Protein AF-A0A950Z5R0-F1 (afdb_monomer)

Sequence (219 aa):
MIFHIVRADLGLNLEIDNIALSHGVTSRRFSVVLRMGVHLLCLAPLIWVVRFCISPRVFLNPDPVKFIINFTGNWGMCLLLVCICLLVLGELIGEDLRRIQIYRITGLYALLYATLHVLTYFVIYSGYDFIVAFAGFHTGHPGVLVAEWDAIFPGVLDDFRKRQFLGIGLFGWALLLLGSITSQGLLEHALHVKKWRYPYGLMYAAAIAAVIHFLAAWH

pLDDT: mean 81.53, std 14.26, range [45.59, 96.31]

Foldseek 3Di:
DVLVVVLVVVVVPVVLVVVVVVDVPDDVVVLVVVLVVLVCVLCVLVVVLVVCVPDPCCVVDPCSLVVLLVSLLVLLLVLLVVLLVLVVCPSNNHVSSVVSVSSLVSLVSSLVSLVSNLCSCVCPVLPQPPVQCVVCVVVVNNCSVVVSCVVSVVVVVVCVVVQVLNVLSVVLSVLSVVLSVVPPCPVCVVPVDPDDPDSSVSSVSSSVSSVVSVVSVVD

Secondary structure (DSSP, 8-state):
-HHHHHHHHTSHHHHHHHHHHHS----HHHHHHHHHHHHHHHHHHHHHHHHHHHSGGGGGSS-HHHHHHHHHHHHHHHHHHHHHHHHHHHHHH-HHHHHHTHHHHHHHHHHHHHHHHHHHIIIIIS---HHHHHHHHHTT-THHHHHHHHHHHHHHHHHHHH-HHHHHHHHHHHHHHHHHHHHSTHHHHHH--S---HHHHHHHHHHHHHHHHHHHH--

Solvent-accessible surface area (backbone atoms only — not comparable to full-atom values): 11782 Å² total; per-residue (Å²): 107,71,66,62,50,54,42,58,75,67,54,48,56,67,57,48,52,51,52,54,69,74,36,82,80,75,46,73,64,57,47,49,52,54,50,51,51,50,52,51,62,66,43,50,63,52,53,50,50,55,54,41,70,77,34,78,64,39,79,72,40,96,54,49,66,62,50,49,37,52,50,28,40,52,51,14,50,51,31,42,52,50,19,52,50,43,52,54,46,24,72,72,76,33,68,71,61,49,72,59,43,54,40,59,58,36,39,52,49,13,47,52,26,39,48,50,23,54,44,43,42,59,48,62,70,59,69,41,59,59,66,61,25,50,51,28,39,76,72,74,37,57,63,39,46,54,52,54,44,64,69,37,44,65,58,53,52,49,45,45,69,74,37,60,36,55,50,37,38,53,50,18,47,51,31,39,52,49,30,52,61,64,66,42,66,67,52,54,73,72,62,72,66,94,77,84,75,60,56,60,55,32,50,52,51,17,49,52,28,43,51,52,20,53,59,56,69,75,109

Radius of gyration: 21.54 Å; Cα contacts (8 Å, |Δi|>4): 166; chains: 1; bounding box: 50×40×56 Å

Structure (mmCIF, N/CA/C/O backbone):
data_AF-A0A950Z5R0-F1
#
_entry.id   AF-A0A950Z5R0-F1
#
loop_
_atom_site.group_PDB
_atom_site.id
_atom_site.type_symbol
_atom_site.label_atom_id
_atom_site.label_alt_id
_atom_site.label_comp_id
_atom_site.label_asym_id
_atom_site.label_entity_id
_atom_site.label_seq_id
_atom_site.pdbx_PDB_ins_code
_atom_site.Cartn_x
_atom_site.Cartn_y
_atom_site.Cartn_z
_atom_site.occupancy
_atom_site.B_iso_or_equiv
_atom_site.auth_seq_id
_atom_site.auth_comp_id
_atom_site.auth_asym_id
_atom_site.auth_atom_id
_atom_site.pdbx_PDB_model_num
ATOM 1 N N . MET A 1 1 ? -4.657 8.654 28.540 1.00 45.59 1 MET A N 1
ATOM 2 C CA . MET A 1 1 ? -4.847 9.732 29.535 1.00 45.59 1 MET A CA 1
ATOM 3 C C . MET A 1 1 ? -5.744 10.820 28.966 1.00 45.59 1 MET A C 1
ATOM 5 O O . MET A 1 1 ? -6.866 10.894 29.423 1.00 45.59 1 MET A O 1
ATOM 9 N N . ILE A 1 2 ? -5.346 11.535 27.902 1.00 48.81 2 ILE A N 1
ATOM 10 C CA . ILE A 1 2 ? -6.183 12.574 27.257 1.00 48.81 2 ILE A CA 1
ATOM 11 C C . ILE A 1 2 ? -7.570 12.048 26.830 1.00 48.81 2 ILE A C 1
ATOM 13 O O . ILE A 1 2 ? -8.578 12.618 27.217 1.00 48.81 2 ILE A O 1
ATOM 17 N N . PHE A 1 3 ? -7.651 10.905 26.141 1.00 52.28 3 PHE A N 1
ATOM 18 C CA . PHE A 1 3 ? -8.942 10.336 25.710 1.00 52.28 3 PHE A CA 1
ATOM 19 C C . PHE A 1 3 ? -9.845 9.851 26.852 1.00 52.28 3 PHE A C 1
ATOM 21 O O . PHE A 1 3 ? -11.061 9.940 26.747 1.00 52.28 3 PHE A O 1
ATOM 28 N N . HIS A 1 4 ? -9.260 9.385 27.959 1.00 54.28 4 HIS A N 1
ATOM 29 C CA . HIS A 1 4 ? -10.029 8.984 29.142 1.00 54.28 4 HIS A CA 1
ATOM 30 C C . HIS A 1 4 ? -10.681 10.192 29.827 1.00 54.28 4 HIS A C 1
ATOM 32 O O . HIS A 1 4 ? -11.769 10.059 30.374 1.00 54.28 4 HIS A O 1
ATOM 38 N N . ILE A 1 5 ? -10.022 11.354 29.762 1.00 59.38 5 ILE A N 1
ATOM 39 C CA . ILE A 1 5 ? -10.534 12.630 30.275 1.00 59.38 5 ILE A CA 1
ATOM 40 C C . ILE A 1 5 ? -11.646 13.145 29.350 1.00 59.38 5 ILE A C 1
ATOM 42 O O . ILE A 1 5 ? -12.748 13.396 29.814 1.00 59.38 5 ILE A O 1
ATOM 46 N N . VAL A 1 6 ? -11.412 13.169 28.032 1.00 63.25 6 VAL A N 1
ATOM 47 C CA . VAL A 1 6 ? -12.418 13.604 27.039 1.00 63.25 6 VAL A CA 1
ATOM 48 C C . VAL A 1 6 ? -13.688 12.743 27.083 1.00 63.25 6 VAL A C 1
ATOM 50 O O . VAL A 1 6 ? -14.796 13.263 27.004 1.00 63.25 6 VAL A O 1
ATOM 53 N N . ARG A 1 7 ? -13.550 11.421 27.247 1.00 60.12 7 ARG A N 1
ATOM 54 C CA . ARG A 1 7 ? -14.691 10.500 27.359 1.00 60.12 7 ARG A CA 1
ATOM 55 C C . ARG A 1 7 ? -15.483 10.696 28.660 1.00 60.12 7 ARG A C 1
ATOM 57 O O . ARG A 1 7 ? -16.695 10.497 28.660 1.00 60.12 7 ARG A O 1
ATOM 64 N N . ALA A 1 8 ? -14.812 11.081 29.748 1.00 62.88 8 ALA A N 1
ATOM 65 C CA . ALA A 1 8 ? -15.460 11.399 31.017 1.00 62.88 8 ALA A CA 1
ATOM 66 C C . ALA A 1 8 ? -16.217 12.737 30.960 1.00 62.88 8 ALA A C 1
ATOM 68 O O . ALA A 1 8 ? -17.354 12.794 31.422 1.00 62.88 8 ALA A O 1
ATOM 69 N N . ASP A 1 9 ? -15.639 13.763 30.328 1.00 63.84 9 ASP A N 1
ATOM 70 C CA . ASP A 1 9 ? -16.254 15.095 30.200 1.00 63.84 9 ASP A CA 1
ATOM 71 C C . ASP A 1 9 ? -17.504 15.106 29.304 1.00 63.84 9 ASP A C 1
ATOM 73 O O . ASP A 1 9 ? -18.428 15.878 29.539 1.00 63.84 9 ASP A O 1
ATOM 77 N N . LEU A 1 10 ? -17.571 14.231 28.295 1.00 68.56 10 LEU A N 1
ATOM 78 C CA . LEU A 1 10 ? -18.713 14.140 27.375 1.00 68.56 10 LEU A CA 1
ATOM 79 C C . LEU A 1 10 ? -19.904 13.329 27.926 1.00 68.56 10 LEU A C 1
ATOM 81 O O . LEU A 1 10 ? -20.875 13.127 27.204 1.00 68.56 10 LEU A O 1
ATOM 85 N N . GLY A 1 11 ? -19.838 12.802 29.157 1.00 60.41 11 GLY A N 1
ATOM 86 C CA . GLY A 1 11 ? -20.910 11.976 29.744 1.00 60.41 11 GLY A CA 1
ATOM 87 C C . GLY A 1 11 ? -21.113 10.600 29.084 1.00 60.41 11 GLY A C 1
ATOM 88 O O . GLY A 1 11 ? -21.930 9.804 29.544 1.00 60.41 11 GLY A O 1
ATOM 89 N N . LEU A 1 12 ? -20.318 10.274 28.059 1.00 64.44 12 LEU A N 1
ATOM 90 C CA . LEU A 1 12 ? -20.438 9.071 27.227 1.00 64.44 12 LEU A CA 1
ATOM 91 C C . LEU A 1 12 ? -20.219 7.756 27.989 1.00 64.44 12 LEU A C 1
ATOM 93 O O . LEU A 1 12 ? -20.613 6.701 27.503 1.00 64.44 12 LEU A O 1
ATOM 97 N N . ASN A 1 13 ? -19.592 7.786 29.170 1.00 61.72 13 ASN A N 1
ATOM 98 C CA . ASN A 1 13 ? -19.355 6.574 29.962 1.00 61.72 13 ASN A CA 1
ATOM 99 C C . ASN A 1 13 ? -20.664 5.914 30.410 1.00 61.72 13 ASN A C 1
ATOM 101 O O . ASN A 1 13 ? -20.850 4.726 30.182 1.00 61.72 13 ASN A O 1
ATOM 105 N N . LEU A 1 14 ? -21.594 6.683 30.985 1.00 60.47 14 LEU A N 1
ATOM 106 C CA . LEU A 1 14 ? -22.841 6.125 31.514 1.00 60.47 14 LEU A CA 1
ATOM 107 C C . LEU A 1 14 ? -23.790 5.677 30.397 1.00 60.47 14 LEU A C 1
ATOM 109 O O . LEU A 1 14 ? -24.513 4.700 30.558 1.00 60.47 14 LEU A O 1
ATOM 113 N N . GLU A 1 15 ? -23.794 6.368 29.260 1.00 62.06 15 GLU A N 1
ATOM 114 C CA . GLU A 1 15 ? -24.705 6.068 28.153 1.00 62.06 15 GLU A CA 1
ATOM 115 C C . GLU A 1 15 ? -24.233 4.853 27.336 1.00 62.06 15 GLU A C 1
ATOM 117 O O . GLU A 1 15 ? -25.023 3.950 27.059 1.00 62.06 15 GLU A O 1
ATOM 122 N N . ILE A 1 16 ? -22.930 4.759 27.036 1.00 59.81 16 ILE A N 1
ATOM 123 C CA . ILE A 1 16 ? -22.351 3.613 26.315 1.00 59.81 16 ILE A CA 1
ATOM 124 C C . ILE A 1 16 ? -22.390 2.349 27.173 1.00 59.81 16 ILE A C 1
ATOM 126 O O . ILE A 1 16 ? -22.717 1.287 26.646 1.00 59.81 16 ILE A O 1
ATOM 130 N N . ASP A 1 17 ? -22.118 2.441 28.477 1.00 59.28 17 ASP A N 1
ATOM 131 C CA . ASP A 1 17 ? -22.159 1.271 29.359 1.00 59.28 17 ASP A CA 1
ATOM 132 C C . ASP A 1 17 ? -23.594 0.719 29.474 1.00 59.28 17 ASP A C 1
ATOM 134 O O . ASP A 1 17 ? -23.791 -0.494 29.441 1.00 59.28 17 ASP A O 1
ATOM 138 N N . ASN A 1 18 ? -24.620 1.579 29.487 1.00 56.59 18 ASN A N 1
ATOM 139 C CA . ASN A 1 18 ? -26.025 1.151 29.450 1.00 56.59 18 ASN A CA 1
ATOM 140 C C . ASN A 1 18 ? -26.432 0.532 28.095 1.00 56.59 18 ASN A C 1
ATOM 142 O O . ASN A 1 18 ? -27.180 -0.449 28.059 1.00 56.59 18 ASN A O 1
ATOM 146 N N . ILE A 1 19 ? -25.914 1.041 26.972 1.00 59.31 19 ILE A N 1
ATOM 147 C CA . ILE A 1 19 ? -26.143 0.458 25.635 1.00 59.31 19 ILE A CA 1
ATOM 148 C C . ILE A 1 19 ? -25.420 -0.896 25.498 1.00 59.31 19 ILE A C 1
ATOM 150 O O . ILE A 1 19 ? -25.992 -1.857 24.983 1.00 59.31 19 ILE A O 1
ATOM 154 N N . ALA A 1 20 ? -24.193 -1.005 26.008 1.00 52.94 20 ALA A N 1
ATOM 155 C CA . ALA A 1 20 ? -23.390 -2.227 25.981 1.00 52.94 20 ALA A CA 1
ATOM 156 C C . ALA A 1 20 ? -23.902 -3.313 26.947 1.00 52.94 20 ALA A C 1
ATOM 158 O O . ALA A 1 20 ? -23.727 -4.499 26.682 1.00 52.94 20 ALA A O 1
ATOM 159 N N . LEU A 1 21 ? -24.550 -2.934 28.055 1.00 52.75 21 LEU A N 1
ATOM 160 C CA . LEU A 1 21 ? -25.193 -3.874 28.981 1.00 52.75 21 LEU A CA 1
ATOM 161 C C . LEU A 1 21 ? -26.586 -4.322 28.510 1.00 52.75 21 LEU A C 1
ATOM 163 O O . LEU A 1 21 ? -26.983 -5.453 28.786 1.00 52.75 21 LEU A O 1
ATOM 167 N N . SER A 1 22 ? -27.327 -3.468 27.796 1.00 55.53 22 SER A N 1
ATOM 168 C CA . SER A 1 22 ? -28.668 -3.796 27.276 1.00 55.53 22 SER A CA 1
ATOM 169 C C . SER A 1 22 ? -28.637 -4.607 25.980 1.00 55.53 22 SER A C 1
ATOM 171 O O . SER A 1 22 ? -29.525 -5.425 25.734 1.00 55.53 22 SER A O 1
ATOM 173 N N . HIS A 1 23 ? -27.589 -4.452 25.176 1.00 52.72 23 HIS A N 1
ATOM 174 C CA . HIS A 1 23 ? -27.339 -5.295 24.023 1.00 52.72 23 HIS A CA 1
ATOM 175 C C . HIS A 1 23 ? -26.100 -6.158 24.293 1.00 52.72 23 HIS A C 1
ATOM 177 O O . HIS A 1 23 ? -24.995 -5.650 24.402 1.00 52.72 23 HIS A O 1
ATOM 183 N N . GLY A 1 24 ? -26.232 -7.485 24.329 1.00 52.31 24 GLY A N 1
ATOM 184 C CA . GLY A 1 24 ? -25.080 -8.393 24.227 1.00 52.31 24 GLY A CA 1
ATOM 185 C C . GLY A 1 24 ? -24.442 -8.322 22.827 1.00 52.31 24 GLY A C 1
ATOM 186 O O . GLY A 1 24 ? -24.547 -9.276 22.056 1.00 52.31 24 GLY A O 1
ATOM 187 N N . VAL A 1 25 ? -23.859 -7.171 22.453 1.00 55.50 25 VAL A N 1
ATOM 188 C CA . VAL A 1 25 ? -23.670 -6.726 21.053 1.00 55.50 25 VAL A CA 1
ATOM 189 C C . VAL A 1 25 ? -22.712 -7.594 20.242 1.00 55.50 25 VAL A C 1
ATOM 191 O O . VAL A 1 25 ? -22.822 -7.628 19.019 1.00 55.50 25 VAL A O 1
ATOM 194 N N . THR A 1 26 ? -21.793 -8.352 20.835 1.00 59.66 26 THR A N 1
ATOM 195 C CA . THR A 1 26 ? -20.814 -9.096 20.026 1.00 59.66 26 THR A CA 1
ATOM 196 C C . THR A 1 26 ? -20.949 -10.602 20.167 1.00 59.66 26 THR A C 1
ATOM 198 O O . THR A 1 26 ? -20.069 -11.305 20.662 1.00 59.66 26 THR A O 1
ATOM 201 N N . SER A 1 27 ? -22.044 -11.147 19.622 1.00 67.69 27 SER A N 1
ATOM 202 C CA . SER A 1 27 ? -22.091 -12.587 19.358 1.00 67.69 27 SER A CA 1
ATOM 203 C C . SER A 1 27 ? -20.888 -12.984 18.488 1.00 67.69 27 SER A C 1
ATOM 205 O O . SER A 1 27 ? -20.535 -12.303 17.516 1.00 67.69 27 SER A O 1
ATOM 207 N N . ARG A 1 28 ? -20.246 -14.115 18.811 1.00 68.62 28 ARG A N 1
ATOM 208 C CA . ARG A 1 28 ? -19.093 -14.635 18.052 1.00 68.62 28 ARG A CA 1
ATOM 209 C C . ARG A 1 28 ? -19.387 -14.689 16.547 1.00 68.62 28 ARG A C 1
ATOM 211 O O . ARG A 1 28 ? -18.513 -14.369 15.748 1.00 68.62 28 ARG A O 1
ATOM 218 N N . ARG A 1 29 ? -20.628 -15.011 16.164 1.00 74.06 29 ARG A N 1
ATOM 219 C CA . ARG A 1 29 ? -21.095 -15.043 14.769 1.00 74.06 29 ARG A CA 1
ATOM 220 C C . ARG A 1 29 ? -21.090 -13.658 14.115 1.00 74.06 29 ARG A C 1
ATOM 222 O O . ARG A 1 29 ? -20.545 -13.525 13.025 1.00 74.06 29 ARG A O 1
ATOM 229 N N . PHE A 1 30 ? -21.604 -12.632 14.793 1.00 77.38 30 PHE A N 1
ATOM 230 C CA . PHE A 1 30 ? -21.628 -11.256 14.278 1.00 77.38 30 PHE A CA 1
ATOM 231 C C . PHE A 1 30 ? -20.217 -10.735 13.969 1.00 77.38 30 PHE A C 1
ATOM 233 O O . PHE A 1 30 ? -19.959 -10.221 12.883 1.00 77.38 30 PHE A O 1
ATOM 240 N N . SER A 1 31 ? -19.262 -10.980 14.872 1.00 74.12 31 SER A N 1
ATOM 241 C CA . SER A 1 31 ? -17.862 -10.580 14.670 1.00 74.12 31 SER A CA 1
ATOM 242 C C . SER A 1 31 ? -17.197 -11.261 13.463 1.00 74.12 31 SER A C 1
ATOM 244 O O . SER A 1 31 ? -16.329 -10.681 12.815 1.00 74.12 31 SER A O 1
ATOM 246 N N . VAL A 1 32 ? -17.574 -12.505 13.152 1.00 80.00 32 VAL A N 1
ATOM 247 C CA . VAL A 1 32 ? -17.050 -13.244 11.993 1.00 80.00 32 VAL A CA 1
ATOM 248 C C . VAL A 1 32 ? -17.653 -12.700 10.703 1.00 80.00 32 VAL A C 1
ATOM 250 O O . VAL A 1 32 ? -16.905 -12.406 9.775 1.00 80.00 32 VAL A O 1
ATOM 253 N N . VAL A 1 33 ? -18.972 -12.492 10.671 1.00 85.19 33 VAL A N 1
ATOM 254 C CA . VAL A 1 33 ? -19.676 -11.929 9.508 1.00 85.19 33 VAL A CA 1
ATOM 255 C C . VAL A 1 33 ? -19.118 -10.555 9.145 1.00 85.19 33 VAL A C 1
ATOM 257 O O . VAL A 1 33 ? -18.829 -10.299 7.980 1.00 85.19 33 VAL A O 1
ATOM 260 N N . LEU A 1 34 ? -18.887 -9.696 10.138 1.00 83.81 34 LEU A N 1
ATOM 261 C CA . LEU A 1 34 ? -18.356 -8.356 9.906 1.00 83.81 34 LEU A CA 1
ATOM 262 C C . LEU A 1 34 ? -16.934 -8.387 9.321 1.00 83.81 34 LEU A C 1
ATOM 264 O O . LEU A 1 34 ? -16.641 -7.675 8.362 1.00 83.81 34 LEU A O 1
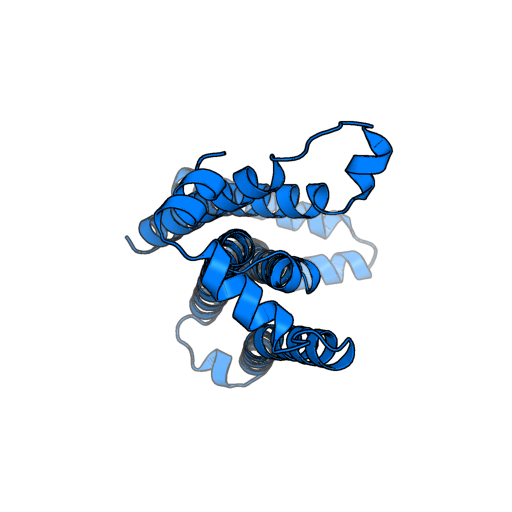ATOM 268 N N . ARG A 1 35 ? -16.065 -9.269 9.832 1.00 83.56 35 ARG A N 1
ATOM 269 C CA . ARG A 1 35 ? -14.719 -9.480 9.273 1.00 83.56 35 ARG A CA 1
ATOM 270 C C . ARG A 1 35 ? -14.767 -10.010 7.841 1.00 83.56 35 ARG A C 1
ATOM 272 O O . ARG A 1 35 ? -14.054 -9.497 6.984 1.00 83.56 35 ARG A O 1
ATOM 279 N N . MET A 1 36 ? -15.628 -10.990 7.565 1.00 86.81 36 MET A N 1
ATOM 280 C CA . MET A 1 36 ? -15.839 -11.514 6.210 1.00 86.81 36 MET A CA 1
ATOM 281 C C . MET A 1 36 ? -16.329 -10.423 5.254 1.00 86.81 36 MET A C 1
ATOM 283 O O . MET A 1 36 ? -15.809 -10.310 4.148 1.00 86.81 36 MET A O 1
ATOM 287 N N . GLY A 1 37 ? -17.262 -9.576 5.697 1.00 88.31 37 GLY A N 1
ATOM 288 C CA . GLY A 1 37 ? -17.739 -8.431 4.923 1.00 88.31 37 GLY A CA 1
ATOM 289 C C . GLY A 1 37 ? -16.611 -7.474 4.538 1.00 88.31 37 GLY A C 1
ATOM 290 O O . GLY A 1 37 ? -16.523 -7.069 3.383 1.00 88.31 37 GLY A O 1
ATOM 291 N N . VAL A 1 38 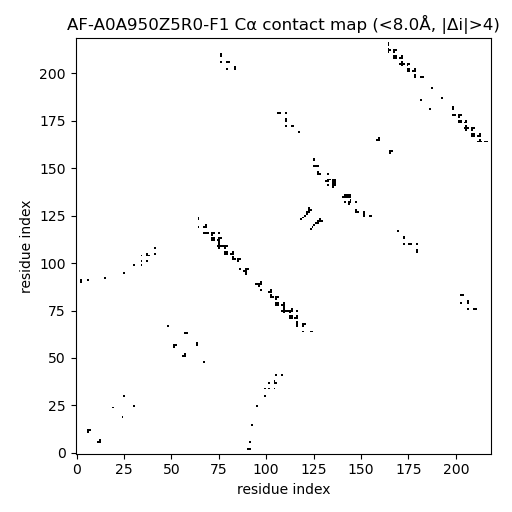? -15.695 -7.179 5.466 1.00 88.06 38 VAL A N 1
ATOM 292 C CA . VAL A 1 38 ? -14.528 -6.319 5.202 1.00 88.06 38 VAL A CA 1
ATOM 293 C C . VAL A 1 38 ? -13.576 -6.963 4.194 1.00 88.06 38 VAL A C 1
ATOM 295 O O . VAL A 1 38 ? -13.134 -6.283 3.272 1.00 88.06 38 VAL A O 1
ATOM 298 N N . HIS A 1 39 ? -13.300 -8.267 4.311 1.00 90.06 39 HIS A N 1
ATOM 299 C CA . HIS A 1 39 ? -12.490 -8.988 3.323 1.00 90.06 39 HIS A CA 1
ATOM 300 C C . HIS A 1 39 ? -13.112 -8.933 1.922 1.00 90.06 39 HIS A C 1
ATOM 302 O O . HIS A 1 39 ? -12.423 -8.605 0.958 1.00 90.06 39 HIS A O 1
ATOM 308 N N . LEU A 1 40 ? -14.416 -9.200 1.805 1.00 90.62 40 LEU A N 1
ATOM 309 C CA . LEU A 1 40 ? -15.131 -9.147 0.528 1.00 90.62 40 LEU A CA 1
ATOM 310 C C . LEU A 1 40 ? -15.126 -7.735 -0.066 1.00 90.62 40 LEU A C 1
ATOM 312 O O . LEU A 1 40 ? -14.840 -7.570 -1.252 1.00 90.62 40 LEU A O 1
ATOM 316 N N . LEU A 1 41 ? -15.372 -6.716 0.761 1.00 90.00 41 LEU A N 1
ATOM 317 C CA . LEU A 1 41 ? -15.370 -5.319 0.336 1.00 90.00 41 LEU A CA 1
ATOM 318 C C . LEU A 1 41 ? -13.983 -4.861 -0.131 1.00 90.00 41 LEU A C 1
ATOM 320 O O . LEU A 1 41 ? -13.890 -4.138 -1.115 1.00 90.00 41 LEU A O 1
ATOM 324 N N . CYS A 1 42 ? -12.909 -5.296 0.534 1.00 88.69 42 CYS A N 1
ATOM 325 C CA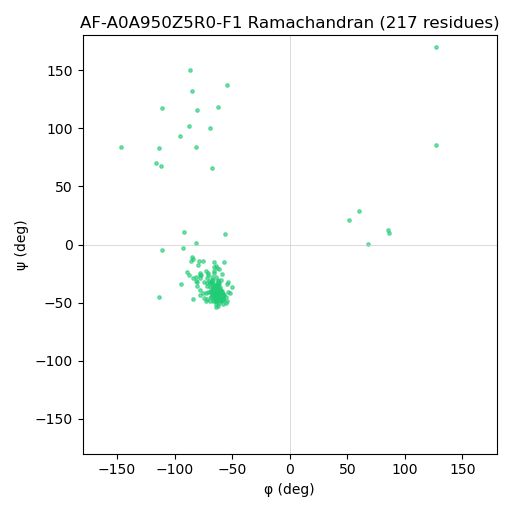 . CYS A 1 42 ? -11.542 -4.929 0.154 1.00 88.69 42 CYS A CA 1
ATOM 326 C C . CYS A 1 42 ? -11.023 -5.722 -1.059 1.00 88.69 42 CYS A C 1
ATOM 328 O O . CYS A 1 42 ? -10.158 -5.230 -1.786 1.00 88.69 42 CYS A O 1
ATOM 330 N N . LEU A 1 43 ? -11.536 -6.936 -1.299 1.00 90.06 43 LEU A N 1
ATOM 331 C CA . LEU A 1 43 ? -11.171 -7.764 -2.455 1.00 90.06 43 LEU A CA 1
ATOM 332 C C . LEU A 1 43 ? -11.955 -7.412 -3.721 1.00 90.06 43 LEU A C 1
ATOM 334 O O . LEU A 1 43 ? -11.428 -7.586 -4.816 1.00 90.06 43 LEU A O 1
ATOM 338 N N . ALA A 1 44 ? -13.185 -6.907 -3.608 1.00 88.19 44 ALA A N 1
ATOM 339 C CA . ALA A 1 44 ? -13.999 -6.570 -4.776 1.00 88.19 44 ALA A CA 1
ATOM 340 C C . ALA A 1 44 ? -13.314 -5.582 -5.754 1.00 88.19 44 ALA A C 1
ATOM 342 O O . ALA A 1 44 ? -13.306 -5.871 -6.955 1.00 88.19 44 ALA A O 1
ATOM 343 N N . PRO A 1 45 ? -12.672 -4.483 -5.303 1.00 88.06 45 PRO A N 1
ATOM 344 C CA . PRO A 1 45 ? -11.964 -3.566 -6.196 1.00 88.06 45 PRO A CA 1
ATOM 345 C C . PRO A 1 45 ? -10.722 -4.209 -6.827 1.00 88.06 45 PRO A C 1
ATOM 347 O O . PRO A 1 45 ? -10.423 -3.954 -7.992 1.00 88.06 45 PRO A O 1
ATOM 350 N N . LEU A 1 46 ? -10.042 -5.106 -6.104 1.00 89.19 46 LEU A N 1
ATOM 351 C CA . LEU A 1 46 ? -8.895 -5.855 -6.619 1.00 89.19 46 LEU A CA 1
ATOM 352 C C . LEU A 1 46 ? -9.316 -6.812 -7.742 1.00 89.19 46 LEU A C 1
ATOM 354 O O . LEU A 1 46 ? -8.707 -6.825 -8.809 1.00 89.19 46 LEU A O 1
ATOM 358 N N . ILE A 1 47 ? -10.397 -7.569 -7.532 1.00 89.81 47 ILE A N 1
ATOM 359 C CA . ILE A 1 47 ? -10.975 -8.459 -8.549 1.00 89.81 47 ILE A CA 1
ATOM 360 C C . ILE A 1 47 ? -11.383 -7.649 -9.782 1.00 89.81 47 ILE A C 1
ATOM 362 O O . ILE A 1 47 ? -11.158 -8.080 -10.913 1.00 89.81 47 ILE A O 1
ATOM 366 N N . TRP A 1 48 ? -11.963 -6.466 -9.576 1.00 89.44 48 TRP A N 1
ATOM 367 C CA . TRP A 1 48 ? -12.361 -5.588 -10.668 1.00 89.44 48 TRP A CA 1
ATOM 368 C C . TRP A 1 48 ? -11.163 -5.123 -11.511 1.00 89.44 48 TRP A C 1
ATOM 370 O O . TRP A 1 48 ? -11.227 -5.226 -12.736 1.00 89.44 48 TRP A O 1
ATOM 380 N N . VAL A 1 49 ? -10.050 -4.709 -10.891 1.00 87.25 49 VAL A N 1
ATOM 381 C CA . VAL A 1 49 ? -8.823 -4.328 -11.622 1.00 87.25 49 VAL A CA 1
ATOM 382 C C . VAL A 1 49 ? -8.218 -5.502 -12.374 1.00 87.25 49 VAL A C 1
ATOM 384 O O . VAL A 1 49 ? -7.869 -5.359 -13.541 1.00 87.25 49 VAL A O 1
ATOM 387 N N . VAL A 1 50 ? -8.139 -6.682 -11.757 1.00 88.19 50 VAL A N 1
ATOM 388 C CA . VAL A 1 50 ? -7.620 -7.875 -12.444 1.00 88.19 50 VAL A CA 1
ATOM 389 C C . VAL A 1 50 ? -8.458 -8.180 -13.686 1.00 88.19 50 VAL A C 1
ATOM 391 O O . VAL A 1 50 ? -7.909 -8.418 -14.760 1.00 88.19 50 VAL A O 1
ATOM 394 N N . ARG A 1 51 ? -9.791 -8.093 -13.575 1.00 89.31 51 ARG A N 1
ATOM 395 C CA . ARG A 1 51 ? -10.700 -8.252 -14.721 1.00 89.31 51 ARG A CA 1
ATOM 396 C C . ARG A 1 51 ? -10.520 -7.164 -15.774 1.00 89.31 51 ARG A C 1
ATOM 398 O O . ARG A 1 51 ? -10.675 -7.454 -16.956 1.00 89.31 51 ARG A O 1
ATOM 405 N N . PHE A 1 52 ? -10.216 -5.938 -15.365 1.00 86.31 52 PHE A N 1
ATOM 406 C CA . PHE A 1 52 ? -9.915 -4.844 -16.280 1.00 86.31 52 PHE A CA 1
ATOM 407 C C . PHE A 1 52 ? -8.643 -5.134 -17.091 1.00 86.31 52 PHE A C 1
ATOM 409 O O . PHE A 1 52 ? -8.704 -5.062 -18.318 1.00 86.31 52 PHE A O 1
ATOM 416 N N . CYS A 1 53 ? -7.556 -5.566 -16.443 1.00 84.62 53 CYS A N 1
ATOM 417 C CA . CYS A 1 53 ? -6.270 -5.856 -17.091 1.00 84.62 53 CYS A CA 1
ATOM 418 C C . CYS A 1 53 ? -6.335 -6.992 -18.122 1.00 84.62 53 CYS A C 1
ATOM 420 O O . CYS A 1 53 ? -5.652 -6.931 -19.137 1.00 84.62 53 CYS A O 1
ATOM 422 N N . ILE A 1 54 ? -7.160 -8.018 -17.887 1.00 88.62 54 ILE A N 1
ATOM 423 C CA . ILE A 1 54 ? -7.343 -9.135 -18.836 1.00 88.62 54 ILE A CA 1
ATOM 424 C C . ILE A 1 54 ? -8.390 -8.843 -19.917 1.00 88.62 54 ILE A C 1
ATOM 426 O O . ILE A 1 54 ? -8.557 -9.625 -20.851 1.00 88.62 54 ILE A O 1
ATOM 430 N N . SER A 1 55 ? -9.154 -7.758 -19.776 1.00 88.56 55 SER A N 1
ATOM 431 C CA . SER A 1 55 ? -10.207 -7.424 -20.728 1.00 88.56 55 SER A CA 1
ATOM 432 C C . SER A 1 55 ? -9.658 -6.602 -21.895 1.00 88.56 55 SER A C 1
ATOM 434 O O . SER A 1 55 ? -8.787 -5.758 -21.687 1.00 88.56 55 SER A O 1
ATOM 436 N N . PRO A 1 56 ? -10.251 -6.702 -23.100 1.00 85.81 56 PRO A N 1
ATOM 437 C CA . PRO A 1 56 ? -9.891 -5.834 -24.225 1.00 85.81 56 PRO A CA 1
ATOM 438 C C . PRO A 1 56 ? -10.048 -4.331 -23.934 1.00 85.81 56 PRO A C 1
ATOM 440 O O . PRO A 1 56 ? -9.518 -3.498 -24.662 1.00 85.81 56 PRO A O 1
ATOM 443 N N . ARG A 1 57 ? -10.758 -3.964 -22.853 1.00 82.00 57 ARG A N 1
ATOM 444 C CA . ARG A 1 57 ? -10.947 -2.574 -22.415 1.00 82.00 57 ARG A CA 1
ATOM 445 C C . ARG A 1 57 ? -9.652 -1.905 -21.957 1.00 82.00 57 ARG A C 1
ATOM 447 O O . ARG A 1 57 ? -9.609 -0.677 -21.920 1.00 82.00 57 ARG A O 1
ATOM 454 N N . VAL A 1 58 ? -8.616 -2.680 -21.627 1.00 83.62 58 VAL A N 1
ATOM 455 C CA . VAL A 1 58 ? -7.302 -2.128 -21.276 1.00 83.62 58 VAL A CA 1
ATOM 456 C C . VAL A 1 58 ? -6.704 -1.345 -22.450 1.00 83.62 58 VAL A C 1
ATOM 458 O O . VAL A 1 58 ? -6.202 -0.246 -22.249 1.00 83.62 58 VAL A O 1
ATOM 461 N N . PHE A 1 59 ? -6.880 -1.836 -23.683 1.00 81.75 59 PHE A N 1
ATOM 462 C CA . PHE A 1 59 ? -6.393 -1.192 -24.910 1.00 81.75 59 PHE A CA 1
ATOM 463 C C . PHE A 1 59 ? -7.225 0.025 -25.332 1.00 81.75 59 PHE A C 1
ATOM 465 O O . PHE A 1 59 ? -6.794 0.805 -26.174 1.00 81.75 59 PHE A O 1
ATOM 472 N N . LEU A 1 60 ? -8.422 0.189 -24.758 1.00 85.38 60 LEU A N 1
ATOM 473 C CA . LEU A 1 60 ? -9.270 1.363 -24.979 1.00 85.38 60 LEU A CA 1
ATOM 474 C C . LEU A 1 60 ? -8.895 2.530 -24.056 1.00 85.38 60 LEU A C 1
ATOM 476 O O . LEU A 1 60 ? -9.374 3.643 -24.264 1.00 85.38 60 LEU A O 1
ATOM 480 N N . ASN A 1 61 ? -8.077 2.293 -23.024 1.00 84.38 61 ASN A N 1
ATOM 481 C CA . ASN A 1 61 ? -7.599 3.357 -22.150 1.00 84.38 61 ASN A CA 1
ATOM 482 C C . ASN A 1 61 ? -6.351 4.021 -22.750 1.00 84.38 61 ASN A C 1
ATOM 484 O O . ASN A 1 61 ? -5.418 3.306 -23.106 1.00 84.38 61 ASN A O 1
ATOM 488 N N . PRO A 1 62 ? -6.291 5.366 -22.812 1.00 84.00 62 PRO A N 1
ATOM 489 C CA . PRO A 1 62 ? -5.137 6.079 -23.365 1.00 84.00 62 PRO A CA 1
ATOM 490 C C . PRO A 1 62 ? -3.836 5.838 -22.590 1.00 84.00 62 PRO A C 1
ATOM 492 O O . PRO A 1 62 ? -2.758 5.865 -23.170 1.00 84.00 62 PRO A O 1
ATOM 495 N N . ASP A 1 63 ? -3.946 5.617 -21.277 1.00 88.69 63 ASP A N 1
ATOM 496 C CA . ASP A 1 63 ? -2.827 5.325 -20.381 1.00 88.69 63 ASP A CA 1
ATOM 497 C C . ASP A 1 63 ? -3.297 4.364 -19.268 1.00 88.69 63 ASP A C 1
ATOM 499 O O . ASP A 1 63 ? -3.717 4.793 -18.183 1.00 88.69 63 ASP A O 1
ATOM 503 N N . PRO A 1 64 ? -3.315 3.045 -19.540 1.00 88.69 64 PRO A N 1
ATOM 504 C CA . PRO A 1 64 ? -3.815 2.054 -18.591 1.00 88.69 64 PRO A CA 1
ATOM 505 C C . PRO A 1 64 ? -2.916 1.934 -17.355 1.00 88.69 64 PRO A C 1
ATOM 507 O O . PRO A 1 64 ? -3.406 1.615 -16.272 1.00 88.69 64 PRO A O 1
ATOM 510 N N . VAL A 1 65 ? -1.619 2.227 -17.486 1.00 88.62 65 VAL A N 1
ATOM 511 C CA . VAL A 1 65 ? -0.658 2.148 -16.379 1.00 88.62 65 VAL A CA 1
ATOM 512 C C . VAL A 1 65 ? -0.953 3.240 -15.360 1.00 88.62 65 VAL A C 1
ATOM 514 O O . VAL A 1 65 ? -1.115 2.945 -14.175 1.00 88.62 65 VAL A O 1
ATOM 517 N N . LYS A 1 66 ? -1.125 4.488 -15.810 1.00 89.12 66 LYS A N 1
ATOM 518 C CA . LYS A 1 66 ? -1.501 5.602 -14.931 1.00 89.12 66 LYS A CA 1
ATOM 519 C C . LYS A 1 66 ? -2.847 5.370 -14.250 1.00 89.12 66 LYS A C 1
ATOM 521 O O . LYS A 1 66 ? -3.001 5.706 -13.076 1.00 89.12 66 LYS A O 1
ATOM 526 N N . PHE A 1 67 ? -3.807 4.759 -14.947 1.00 90.06 67 PHE A N 1
ATOM 527 C CA . PHE A 1 67 ? -5.079 4.369 -14.341 1.00 90.06 67 PHE A CA 1
ATOM 528 C C . PHE A 1 67 ? -4.883 3.382 -13.180 1.00 90.06 67 PHE A C 1
ATOM 530 O O . PHE A 1 67 ? -5.414 3.616 -12.095 1.00 90.06 67 PHE A O 1
ATOM 537 N N . ILE A 1 68 ? -4.099 2.3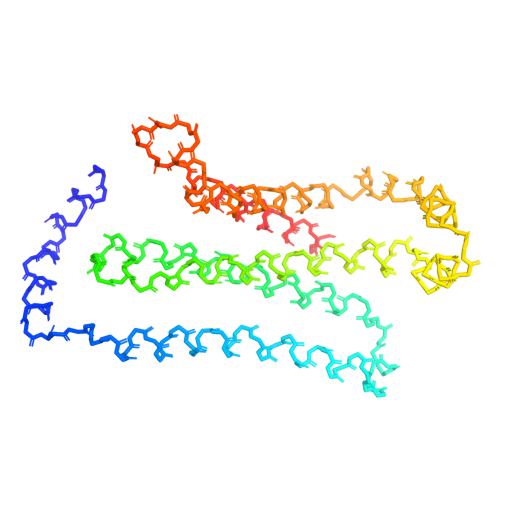15 -13.379 1.00 91.56 68 ILE A N 1
ATOM 538 C CA . ILE A 1 68 ? -3.835 1.308 -12.340 1.00 91.56 68 ILE A CA 1
ATOM 539 C C . ILE A 1 68 ? -3.103 1.940 -11.153 1.00 91.56 68 ILE A C 1
ATOM 541 O O . ILE A 1 68 ? -3.548 1.761 -10.022 1.00 91.56 68 ILE A O 1
ATOM 545 N N . ILE A 1 69 ? -2.050 2.730 -11.404 1.00 91.69 69 ILE A N 1
ATOM 546 C CA . ILE A 1 69 ? -1.284 3.434 -10.361 1.00 91.69 69 ILE A CA 1
ATOM 547 C C . ILE A 1 69 ? -2.208 4.307 -9.506 1.00 91.69 69 ILE A C 1
ATOM 549 O O . ILE A 1 69 ? -2.189 4.208 -8.276 1.00 91.69 69 ILE A O 1
ATOM 553 N N . ASN A 1 70 ? -3.047 5.130 -10.139 1.00 91.50 70 ASN A N 1
ATOM 554 C CA . ASN A 1 70 ? -3.969 6.015 -9.429 1.00 91.50 70 ASN A CA 1
ATOM 555 C C . ASN A 1 70 ? -5.049 5.232 -8.679 1.00 91.50 70 ASN A C 1
ATOM 557 O O . ASN A 1 70 ? -5.392 5.574 -7.550 1.00 91.50 70 ASN A O 1
ATOM 561 N N . PHE A 1 71 ? -5.571 4.160 -9.277 1.00 92.94 71 PHE A N 1
ATOM 562 C CA . PHE A 1 71 ? -6.570 3.315 -8.636 1.00 92.94 71 PHE A CA 1
ATOM 563 C C . PHE A 1 71 ? -6.012 2.664 -7.368 1.00 92.94 71 PHE A C 1
ATOM 565 O O . PHE A 1 71 ? -6.603 2.799 -6.295 1.00 92.94 71 PHE A O 1
ATOM 572 N N . THR A 1 72 ? -4.869 1.980 -7.460 1.00 94.69 72 THR A N 1
ATOM 573 C CA . THR A 1 72 ? -4.274 1.293 -6.307 1.00 94.69 72 THR A CA 1
ATOM 574 C C . THR A 1 72 ? -3.814 2.285 -5.241 1.00 94.69 72 THR A C 1
ATOM 576 O O . THR A 1 72 ? -3.954 1.995 -4.054 1.00 94.69 72 THR A O 1
ATOM 579 N N . GLY A 1 73 ? -3.338 3.468 -5.649 1.00 93.81 73 GLY A N 1
ATOM 580 C CA . GLY A 1 73 ? -2.970 4.562 -4.750 1.00 93.81 73 GLY A CA 1
ATOM 581 C C . GLY A 1 73 ? -4.166 5.117 -3.973 1.00 93.81 73 GLY A C 1
ATOM 582 O O . GLY A 1 73 ? -4.131 5.161 -2.743 1.00 93.81 73 GLY A O 1
ATOM 583 N N . ASN A 1 74 ? -5.261 5.456 -4.665 1.00 93.94 74 ASN A N 1
ATOM 584 C CA . ASN A 1 74 ? -6.477 5.983 -4.037 1.00 93.94 74 ASN A CA 1
ATOM 585 C C . ASN A 1 74 ? -7.077 4.988 -3.040 1.00 93.94 74 ASN A C 1
ATOM 587 O O . ASN A 1 74 ? -7.376 5.355 -1.905 1.00 93.94 74 ASN A O 1
ATOM 591 N N . TRP A 1 75 ? -7.206 3.715 -3.426 1.00 94.56 75 TRP A N 1
ATOM 592 C CA . TRP A 1 75 ? -7.703 2.677 -2.520 1.00 94.56 75 TRP A CA 1
ATOM 593 C C . TRP A 1 75 ? -6.765 2.444 -1.334 1.00 94.56 75 TRP A C 1
ATOM 595 O O . TRP A 1 75 ? -7.241 2.338 -0.204 1.00 94.56 75 TRP A O 1
ATOM 605 N N . GLY A 1 76 ? -5.447 2.419 -1.560 1.00 94.69 76 GLY A N 1
ATOM 606 C CA . GLY A 1 76 ? -4.453 2.300 -0.492 1.00 94.69 76 GLY A CA 1
ATOM 607 C C . GLY A 1 76 ? -4.570 3.424 0.539 1.00 94.69 76 GLY A C 1
ATOM 608 O O . GLY A 1 76 ? -4.645 3.153 1.738 1.00 94.69 76 GLY A O 1
ATOM 609 N N . MET A 1 77 ? -4.678 4.676 0.080 1.00 93.88 77 MET A N 1
ATOM 610 C CA . MET A 1 77 ? -4.865 5.840 0.949 1.00 93.88 77 MET A CA 1
ATOM 611 C C . MET A 1 77 ? -6.206 5.789 1.692 1.00 93.88 77 MET A C 1
ATOM 613 O O . MET A 1 77 ? -6.235 5.955 2.911 1.00 93.88 77 MET A O 1
ATOM 617 N N . CYS A 1 78 ? -7.316 5.521 0.998 1.00 94.38 78 CYS A N 1
ATOM 618 C CA . CYS A 1 78 ? -8.636 5.437 1.623 1.00 94.38 78 CYS A CA 1
ATOM 619 C C . CYS A 1 78 ? -8.684 4.355 2.710 1.00 94.38 78 CYS A C 1
ATOM 621 O O . CYS A 1 78 ? -9.166 4.618 3.809 1.00 94.38 78 CYS A O 1
ATOM 623 N N . LEU A 1 79 ? -8.151 3.159 2.443 1.00 94.19 79 LEU A N 1
ATOM 624 C CA . LEU A 1 79 ? -8.097 2.072 3.424 1.00 94.19 79 LEU A CA 1
ATOM 625 C C . LEU A 1 79 ? -7.221 2.435 4.627 1.00 94.19 79 LEU A C 1
ATOM 627 O O . LEU A 1 79 ? -7.582 2.117 5.760 1.00 94.19 79 LEU A O 1
ATOM 631 N N . LEU A 1 80 ? -6.107 3.136 4.407 1.00 94.00 80 LEU A N 1
ATOM 632 C CA . LEU A 1 80 ? -5.254 3.621 5.489 1.00 94.00 80 LEU A CA 1
ATOM 633 C C . LEU A 1 80 ? -5.982 4.638 6.381 1.00 94.00 80 LEU A C 1
ATOM 635 O O . LEU A 1 80 ? -5.948 4.518 7.606 1.00 94.00 80 LEU A O 1
ATOM 639 N N . LEU A 1 81 ? -6.690 5.599 5.784 1.00 94.31 81 LEU A N 1
ATOM 640 C CA . LEU A 1 81 ? -7.479 6.585 6.526 1.00 94.31 81 LEU A CA 1
ATOM 641 C C . LEU A 1 81 ? -8.633 5.923 7.289 1.00 94.31 81 LEU A C 1
ATOM 643 O O . LEU A 1 81 ? -8.812 6.191 8.474 1.00 94.31 81 LEU A O 1
ATOM 647 N N . VAL A 1 82 ? -9.359 4.994 6.656 1.00 93.00 82 VAL A N 1
ATOM 648 C CA . VAL A 1 82 ? -10.414 4.207 7.317 1.00 93.00 82 VAL A CA 1
ATOM 649 C C . VAL A 1 82 ? -9.842 3.400 8.478 1.00 93.00 82 VAL A C 1
ATOM 651 O O . VAL A 1 82 ? -10.457 3.343 9.540 1.00 93.00 82 VAL A O 1
ATOM 654 N N . CYS A 1 83 ? -8.657 2.809 8.322 1.00 91.56 83 CYS A N 1
ATOM 655 C CA . CYS A 1 83 ? -7.984 2.107 9.407 1.00 91.56 83 CYS A CA 1
ATOM 656 C C . CYS A 1 83 ? -7.751 3.036 10.608 1.00 91.56 83 CYS A C 1
ATOM 658 O O . CYS A 1 83 ? -8.114 2.681 11.726 1.00 91.56 83 CYS A O 1
ATOM 660 N N . ILE A 1 84 ? -7.238 4.249 10.381 1.00 91.06 84 ILE A N 1
ATOM 661 C CA . ILE A 1 84 ? -7.050 5.255 11.437 1.00 91.06 84 ILE A CA 1
ATOM 662 C C . ILE A 1 84 ? -8.378 5.653 12.082 1.00 91.06 84 ILE A C 1
ATOM 664 O O . ILE A 1 84 ? -8.467 5.689 13.310 1.00 91.06 84 ILE A O 1
ATOM 668 N N . CYS A 1 85 ? -9.429 5.874 11.293 1.00 90.25 85 CYS A N 1
ATOM 669 C CA . CYS A 1 85 ? -10.760 6.141 11.831 1.00 90.25 85 CYS A CA 1
ATOM 670 C C . CYS A 1 85 ? -11.245 4.995 12.730 1.00 90.25 85 CYS A C 1
ATOM 672 O O . CYS A 1 85 ? -11.734 5.247 13.826 1.00 90.25 85 CYS A O 1
ATOM 674 N N . LEU A 1 86 ? -11.063 3.737 12.317 1.00 87.50 86 LEU A N 1
ATOM 675 C CA . LEU A 1 86 ? -11.432 2.567 13.117 1.00 87.50 86 LEU A CA 1
ATOM 676 C C . LEU A 1 86 ? -10.607 2.448 14.407 1.00 87.50 86 LEU A C 1
ATOM 678 O O . LEU A 1 86 ? -11.149 2.028 15.429 1.00 87.50 86 LEU A O 1
ATOM 682 N N . LEU A 1 87 ? -9.325 2.828 14.378 1.00 85.00 87 LEU A N 1
ATOM 683 C CA . LEU A 1 87 ? -8.470 2.877 15.570 1.00 85.00 87 LEU A CA 1
ATOM 684 C C . LEU A 1 87 ? -9.008 3.911 16.572 1.00 85.00 87 LEU A C 1
ATOM 686 O O . LEU A 1 87 ? -9.173 3.589 17.745 1.00 85.00 87 LEU A O 1
ATOM 690 N N . VAL A 1 88 ? -9.348 5.120 16.108 1.00 84.75 88 VAL A N 1
ATOM 691 C CA . VAL A 1 88 ? -9.929 6.180 16.953 1.00 84.75 88 VAL A CA 1
ATOM 692 C C . VAL A 1 88 ? -11.307 5.775 17.486 1.00 84.75 88 VAL A C 1
ATOM 694 O O . VAL A 1 88 ? -11.577 5.931 18.674 1.00 84.75 88 VAL A O 1
ATOM 697 N N . LEU A 1 89 ? -12.167 5.194 16.645 1.00 82.12 89 LEU A N 1
ATOM 698 C CA . LEU A 1 89 ? -13.493 4.716 17.052 1.00 82.12 89 LEU A CA 1
ATOM 699 C C . LEU A 1 89 ? -13.415 3.607 18.108 1.00 82.12 89 LEU A C 1
ATOM 701 O O . LEU A 1 89 ? -14.235 3.590 19.022 1.00 82.12 89 LEU A O 1
ATOM 705 N N . GLY A 1 90 ? -12.430 2.708 18.020 1.00 78.56 90 GLY A N 1
ATOM 706 C CA . GLY A 1 90 ? -12.210 1.661 19.023 1.00 78.56 90 GLY A CA 1
ATOM 707 C C . GLY A 1 90 ? -11.890 2.211 20.415 1.00 78.56 90 GLY A C 1
ATOM 708 O O . GLY A 1 90 ? -12.312 1.632 21.412 1.00 78.56 90 GLY A O 1
ATO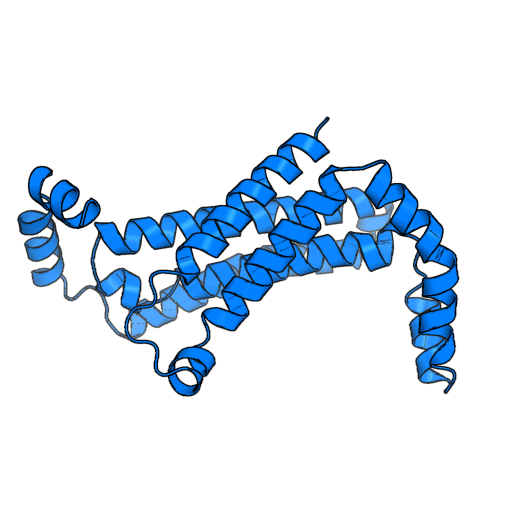M 709 N N . GLU A 1 91 ? -11.200 3.349 20.490 1.00 76.25 91 GLU A N 1
ATOM 710 C CA . GLU A 1 91 ? -10.894 4.027 21.757 1.00 76.25 91 GLU A CA 1
ATOM 711 C C . GLU A 1 91 ? -12.107 4.805 22.313 1.00 76.25 91 GLU A C 1
ATOM 713 O O . GLU A 1 91 ? -12.249 4.942 23.529 1.00 76.25 91 GLU A O 1
ATOM 718 N N . LEU A 1 92 ? -13.005 5.289 21.442 1.00 75.25 92 LEU A N 1
ATOM 719 C CA . LEU A 1 92 ? -14.196 6.058 21.831 1.00 75.25 92 LEU A CA 1
ATOM 720 C C . LEU A 1 92 ? -15.388 5.174 22.232 1.00 75.25 92 LEU A C 1
ATOM 722 O O . LEU A 1 92 ? -16.016 5.428 23.256 1.00 75.25 92 LEU A O 1
ATOM 726 N N . ILE A 1 93 ? -15.698 4.149 21.432 1.00 71.00 93 ILE A N 1
ATOM 727 C CA . ILE A 1 93 ? -16.939 3.358 21.538 1.00 71.00 93 ILE A CA 1
ATOM 728 C C . ILE A 1 93 ? -16.792 2.187 22.521 1.00 71.00 93 ILE A C 1
ATOM 730 O O . ILE A 1 93 ? -17.772 1.768 23.126 1.00 71.00 93 ILE A O 1
ATOM 734 N N . GLY A 1 94 ? -15.575 1.678 22.735 1.00 68.31 94 GLY A N 1
ATOM 735 C CA . GLY A 1 94 ? -15.298 0.669 23.759 1.00 68.31 94 GLY A CA 1
ATOM 736 C C . GLY A 1 94 ? -14.574 -0.582 23.264 1.00 68.31 94 GLY A C 1
ATOM 737 O O . GLY A 1 94 ? -14.400 -0.833 22.069 1.00 68.31 94 GLY A O 1
ATOM 738 N N . GLU A 1 95 ? -14.151 -1.392 24.237 1.00 69.06 95 GLU A N 1
ATOM 739 C CA . GLU A 1 95 ? -13.279 -2.563 24.061 1.00 69.06 95 GLU A CA 1
ATOM 740 C C . GLU A 1 95 ? -13.847 -3.631 23.113 1.00 69.06 95 GLU A C 1
ATOM 742 O O . GLU A 1 95 ? -13.084 -4.369 22.486 1.00 69.06 95 GLU A O 1
ATOM 747 N N . ASP A 1 96 ? -15.168 -3.705 22.962 1.00 70.25 96 ASP A N 1
ATOM 748 C CA . ASP A 1 96 ? -15.827 -4.683 22.095 1.00 70.25 96 ASP A CA 1
ATOM 749 C C . ASP A 1 96 ? -15.505 -4.462 20.616 1.00 70.25 96 ASP A C 1
ATOM 751 O O . ASP A 1 96 ? -15.204 -5.420 19.901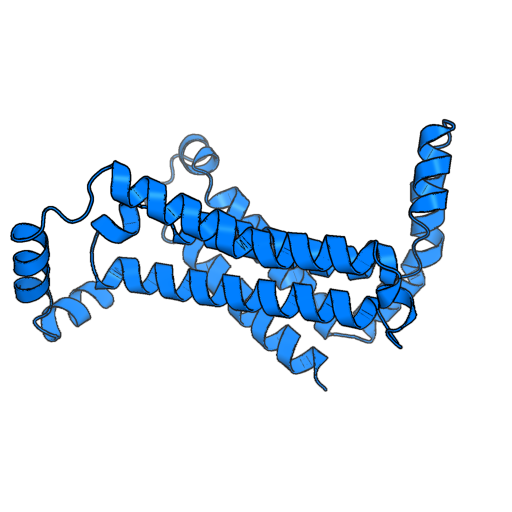 1.00 70.25 96 ASP A O 1
ATOM 755 N N . LEU A 1 97 ? -15.460 -3.206 20.156 1.00 68.69 97 LEU A N 1
ATOM 756 C CA . LEU A 1 97 ? -15.072 -2.890 18.780 1.00 68.69 97 LEU A CA 1
ATOM 757 C C . LEU A 1 97 ? -13.587 -3.213 18.543 1.00 68.69 97 LEU A C 1
ATOM 759 O O . LEU A 1 97 ? -13.213 -3.738 17.488 1.00 68.69 97 LEU A O 1
ATOM 763 N N . ARG A 1 98 ? -12.742 -2.992 19.561 1.00 70.69 98 ARG A N 1
ATOM 764 C CA . ARG A 1 98 ? -11.314 -3.331 19.513 1.00 70.69 98 ARG A CA 1
ATOM 765 C C . ARG A 1 98 ? -11.084 -4.847 19.442 1.00 70.69 98 ARG A C 1
ATOM 767 O O . ARG A 1 98 ? -10.219 -5.299 18.690 1.00 70.69 98 ARG A O 1
ATOM 774 N N . ARG A 1 99 ? -11.898 -5.653 20.135 1.00 67.88 99 ARG A N 1
ATOM 775 C CA . ARG A 1 99 ? -11.823 -7.130 20.111 1.00 67.88 99 ARG A CA 1
ATOM 776 C C . ARG A 1 99 ? -12.129 -7.746 18.746 1.00 67.88 99 ARG A C 1
ATOM 778 O O . ARG A 1 99 ? -11.612 -8.822 18.443 1.00 67.88 99 ARG A O 1
ATOM 785 N N . ILE A 1 100 ? -12.932 -7.095 17.900 1.00 72.81 100 ILE A N 1
ATOM 786 C CA . ILE A 1 100 ? -13.242 -7.612 16.553 1.00 72.81 100 ILE A CA 1
ATOM 787 C C . ILE A 1 100 ? -12.027 -7.477 15.614 1.00 72.81 100 ILE A C 1
ATOM 789 O O . ILE A 1 100 ? -11.900 -8.256 14.668 1.00 72.81 100 ILE A O 1
ATOM 793 N N . GLN A 1 101 ? -11.089 -6.567 15.909 1.00 80.62 101 GLN A N 1
ATOM 794 C CA . GLN A 1 101 ? -9.835 -6.363 15.168 1.00 80.62 101 GLN A CA 1
ATOM 795 C C . GLN A 1 101 ? -10.011 -5.988 13.683 1.00 80.62 101 GLN A C 1
ATOM 797 O O . GLN A 1 101 ? -9.135 -6.262 12.863 1.00 80.62 101 GLN A O 1
ATOM 802 N N . ILE A 1 102 ? -11.111 -5.317 13.320 1.00 83.00 102 ILE A N 1
ATOM 803 C CA . ILE A 1 102 ? -11.364 -4.876 11.933 1.00 83.00 102 ILE A CA 1
ATOM 804 C C . ILE A 1 102 ? -10.241 -3.970 11.429 1.00 83.00 102 ILE A C 1
ATOM 806 O O . ILE A 1 102 ? -9.746 -4.164 10.324 1.00 83.00 102 ILE A O 1
ATOM 810 N N . TYR A 1 103 ? -9.775 -3.047 12.272 1.00 85.62 103 TYR A N 1
ATOM 811 C CA . TYR A 1 103 ? -8.667 -2.145 11.959 1.00 85.62 103 TYR A CA 1
ATOM 812 C C . TYR A 1 103 ? -7.394 -2.890 11.520 1.00 85.62 103 TYR A C 1
ATOM 814 O O . TYR A 1 103 ? -6.689 -2.400 10.642 1.00 85.62 103 TYR A O 1
ATOM 822 N N . ARG A 1 104 ? -7.113 -4.091 12.059 1.00 84.69 104 ARG A N 1
ATOM 823 C CA . ARG A 1 104 ? -5.950 -4.902 11.650 1.00 84.69 104 ARG A CA 1
ATOM 824 C C . ARG A 1 104 ? -6.109 -5.415 10.224 1.00 84.69 104 ARG A C 1
ATOM 826 O O . ARG A 1 104 ? -5.183 -5.310 9.428 1.00 84.69 104 ARG A O 1
ATOM 833 N N . ILE A 1 105 ? -7.292 -5.933 9.900 1.00 88.75 105 ILE A N 1
ATOM 834 C CA . ILE A 1 105 ? -7.610 -6.435 8.559 1.00 88.75 105 ILE A CA 1
ATOM 835 C C . ILE A 1 105 ? -7.551 -5.285 7.550 1.00 88.75 105 ILE A C 1
ATOM 837 O O . ILE A 1 105 ? -6.888 -5.402 6.523 1.00 88.75 105 ILE A O 1
ATOM 841 N N . THR A 1 106 ? -8.177 -4.149 7.866 1.00 90.19 106 THR A N 1
ATOM 842 C CA . THR A 1 106 ? -8.155 -2.954 7.013 1.00 90.19 106 THR A CA 1
ATOM 843 C C . THR A 1 106 ? -6.730 -2.442 6.785 1.00 90.19 106 THR A C 1
ATOM 845 O O . THR A 1 106 ? -6.381 -2.118 5.654 1.00 90.19 106 THR A O 1
ATOM 848 N N . GLY A 1 107 ? -5.883 -2.425 7.820 1.00 90.56 107 GLY A N 1
ATOM 849 C CA . GLY A 1 107 ? -4.478 -2.023 7.700 1.00 90.56 107 GLY A CA 1
ATOM 850 C C . GLY A 1 107 ? -3.655 -2.946 6.793 1.00 90.56 107 GLY A C 1
ATOM 851 O O . GLY A 1 107 ? -2.868 -2.463 5.982 1.00 90.56 107 GLY A O 1
ATOM 852 N N . LEU A 1 108 ? -3.879 -4.264 6.858 1.00 91.38 108 LEU A N 1
ATOM 853 C CA . LEU A 1 108 ? -3.232 -5.225 5.953 1.00 91.38 108 LEU A CA 1
ATOM 854 C C . LEU A 1 108 ? -3.660 -5.019 4.496 1.00 91.38 108 LEU A C 1
ATOM 856 O O . LEU A 1 108 ? -2.826 -5.099 3.597 1.00 91.38 108 LEU A O 1
ATOM 860 N N . TYR A 1 109 ? -4.936 -4.706 4.251 1.00 93.94 109 TYR A N 1
ATOM 861 C CA . TYR A 1 109 ? -5.391 -4.347 2.909 1.00 93.94 109 TYR A CA 1
ATOM 862 C C . TYR A 1 109 ? -4.806 -3.015 2.437 1.00 93.94 109 TYR A C 1
ATOM 864 O O . TYR A 1 109 ? -4.397 -2.924 1.285 1.00 93.94 109 TYR A O 1
ATOM 872 N N . ALA A 1 110 ? -4.684 -2.010 3.306 1.00 94.88 110 ALA A N 1
ATOM 873 C CA . ALA A 1 110 ? -3.987 -0.774 2.956 1.00 94.88 110 ALA A CA 1
ATOM 874 C C . ALA A 1 110 ? -2.537 -1.054 2.517 1.00 94.88 110 ALA A C 1
ATOM 876 O O . ALA A 1 110 ? -2.105 -0.550 1.483 1.00 94.88 110 ALA A O 1
ATOM 877 N N . LEU A 1 111 ? -1.815 -1.925 3.237 1.00 95.19 111 LEU A N 1
ATOM 878 C CA . LEU A 1 111 ? -0.468 -2.361 2.856 1.00 95.19 111 LEU A CA 1
ATOM 879 C C . LEU A 1 111 ? -0.457 -3.143 1.533 1.00 95.19 111 LEU A C 1
ATOM 881 O O . LEU A 1 111 ? 0.425 -2.912 0.708 1.00 95.19 111 LEU A O 1
ATOM 885 N N . LEU A 1 112 ? -1.421 -4.039 1.299 1.00 95.44 112 LEU A N 1
ATOM 886 C CA . LEU A 1 112 ? -1.552 -4.766 0.030 1.00 95.44 112 LEU A CA 1
ATOM 887 C C . LEU A 1 112 ? -1.697 -3.795 -1.149 1.00 95.44 112 LEU A C 1
ATOM 889 O O . LEU A 1 112 ? -0.944 -3.888 -2.113 1.00 95.44 112 LEU A O 1
ATOM 893 N N . TYR A 1 113 ? -2.625 -2.841 -1.060 1.00 95.62 113 TYR A N 1
ATOM 894 C CA . TYR A 1 113 ? -2.853 -1.850 -2.115 1.00 95.62 113 TYR A CA 1
ATOM 895 C C . TYR A 1 113 ? -1.666 -0.894 -2.281 1.00 95.62 113 TYR A C 1
ATOM 897 O O . TYR A 1 113 ? -1.288 -0.599 -3.412 1.00 95.62 113 TYR A O 1
ATOM 905 N N . ALA A 1 114 ? -1.024 -0.470 -1.188 1.00 96.19 114 ALA A N 1
ATOM 906 C CA . ALA A 1 114 ? 0.201 0.326 -1.249 1.00 96.19 114 ALA A CA 1
ATOM 907 C C . ALA A 1 114 ? 1.353 -0.449 -1.914 1.00 96.19 114 ALA A C 1
ATOM 909 O O . ALA A 1 114 ? 2.105 0.112 -2.705 1.00 96.19 114 ALA A O 1
ATOM 910 N N . THR A 1 115 ? 1.462 -1.753 -1.649 1.00 96.06 115 THR A N 1
ATOM 911 C CA . THR A 1 115 ? 2.464 -2.625 -2.277 1.00 96.06 115 THR A CA 1
ATOM 912 C C . THR A 1 115 ? 2.177 -2.789 -3.763 1.00 96.06 115 THR A C 1
ATOM 914 O O . THR A 1 115 ? 3.092 -2.657 -4.563 1.00 96.06 115 THR A O 1
ATOM 917 N N . LEU A 1 116 ? 0.916 -2.997 -4.155 1.00 94.44 116 LEU A N 1
ATOM 918 C CA . LEU A 1 116 ? 0.517 -3.017 -5.566 1.00 94.44 116 LEU A CA 1
ATOM 919 C C . LEU A 1 116 ? 0.806 -1.683 -6.259 1.00 94.44 116 LEU A C 1
ATOM 921 O O . LEU A 1 116 ? 1.278 -1.680 -7.390 1.00 94.44 116 LEU A O 1
ATOM 925 N N . HIS A 1 117 ? 0.572 -0.556 -5.587 1.00 94.88 117 HIS A N 1
ATOM 926 C CA . HIS A 1 117 ? 0.881 0.773 -6.110 1.00 94.88 117 HIS A CA 1
ATOM 927 C C . HIS A 1 117 ? 2.384 0.952 -6.379 1.00 94.88 117 HIS A C 1
ATOM 929 O O . HIS A 1 117 ? 2.767 1.303 -7.494 1.00 94.88 117 HIS A O 1
ATOM 935 N N . VAL A 1 118 ? 3.236 0.620 -5.404 1.00 94.25 118 VAL A N 1
ATOM 936 C CA . VAL A 1 118 ? 4.702 0.656 -5.556 1.00 94.25 118 VAL A CA 1
ATOM 937 C C . VAL A 1 118 ? 5.176 -0.335 -6.624 1.00 94.25 118 VAL A C 1
ATOM 939 O O . VAL A 1 118 ? 6.000 0.006 -7.471 1.00 94.25 118 VAL A O 1
ATOM 942 N N . LEU A 1 119 ? 4.620 -1.547 -6.637 1.00 92.38 119 LEU A N 1
ATOM 943 C CA . LEU A 1 119 ? 4.968 -2.580 -7.609 1.00 92.38 119 LEU A CA 1
ATOM 944 C C . LEU A 1 119 ? 4.587 -2.169 -9.032 1.00 92.38 119 LEU A C 1
ATOM 946 O O . LEU A 1 119 ? 5.355 -2.414 -9.952 1.00 92.38 119 LEU A O 1
ATOM 950 N N . THR A 1 120 ? 3.446 -1.503 -9.219 1.00 90.94 120 THR A N 1
ATOM 951 C CA . THR A 1 120 ? 3.025 -1.007 -10.538 1.00 90.94 120 THR A CA 1
ATOM 952 C C . THR A 1 120 ? 4.048 -0.017 -11.094 1.00 90.94 120 THR A C 1
ATOM 954 O O . THR A 1 120 ? 4.374 -0.076 -12.278 1.00 90.94 120 THR A O 1
ATOM 957 N N . TYR A 1 121 ? 4.626 0.839 -10.243 1.00 90.88 121 TYR A N 1
ATOM 958 C CA . TYR A 1 121 ? 5.730 1.699 -10.657 1.00 90.88 121 TYR A CA 1
ATOM 959 C C . TYR A 1 121 ? 6.972 0.881 -11.054 1.00 90.88 121 TYR A C 1
ATOM 961 O O . TYR A 1 121 ? 7.468 1.017 -12.169 1.00 90.88 121 TYR A O 1
ATOM 969 N N . PHE A 1 122 ? 7.453 -0.004 -10.174 1.00 88.06 122 PHE A N 1
ATOM 970 C CA . PHE A 1 122 ? 8.710 -0.728 -10.406 1.00 88.06 122 PHE A CA 1
ATOM 971 C C . PHE A 1 122 ? 8.654 -1.756 -11.535 1.00 88.06 122 PHE A C 1
ATOM 973 O O . PHE A 1 122 ? 9.672 -1.965 -12.184 1.00 88.06 122 PHE A O 1
ATOM 980 N N . VAL A 1 123 ? 7.509 -2.400 -11.752 1.00 87.06 123 VAL A N 1
ATOM 981 C CA . VAL A 1 123 ? 7.355 -3.488 -12.728 1.00 87.06 123 VAL A CA 1
ATOM 982 C C . VAL A 1 123 ? 6.848 -2.985 -14.071 1.00 87.06 123 VAL A C 1
ATOM 984 O O . VAL A 1 123 ? 7.205 -3.555 -15.089 1.00 87.06 123 VAL A O 1
ATOM 987 N N . ILE A 1 124 ? 5.994 -1.958 -14.089 1.00 85.00 124 ILE A N 1
ATOM 988 C CA . ILE A 1 124 ? 5.313 -1.537 -15.321 1.00 85.00 124 ILE A CA 1
ATOM 989 C C . ILE A 1 124 ? 5.784 -0.154 -15.769 1.00 85.00 124 ILE A C 1
ATOM 991 O O . ILE A 1 124 ? 6.061 0.045 -16.947 1.00 85.00 124 ILE A O 1
ATOM 995 N N . TYR A 1 125 ? 5.882 0.811 -14.853 1.00 85.94 125 TYR A N 1
ATOM 996 C CA . TYR A 1 125 ? 6.187 2.199 -15.218 1.00 85.94 125 TYR A CA 1
ATOM 997 C C . TYR A 1 125 ? 7.679 2.459 -15.472 1.00 85.94 125 TYR A C 1
ATOM 999 O O . TYR A 1 125 ? 8.019 3.245 -16.348 1.00 85.94 125 TYR A O 1
ATOM 1007 N N . SER A 1 126 ? 8.567 1.802 -14.724 1.00 85.69 126 SER A N 1
ATOM 1008 C CA . SER A 1 126 ? 10.027 1.976 -14.807 1.00 85.69 126 SER A CA 1
ATOM 1009 C C . SER A 1 126 ? 10.645 1.514 -16.136 1.00 85.69 126 SER A C 1
ATOM 1011 O O . SER A 1 126 ? 11.800 1.829 -16.411 1.00 85.69 126 SER A O 1
ATOM 1013 N N . GLY A 1 127 ? 9.898 0.743 -16.936 1.00 83.62 127 GLY A N 1
ATOM 1014 C CA . GLY A 1 127 ? 10.403 0.062 -18.128 1.00 83.62 127 GLY A CA 1
ATOM 1015 C C . GLY A 1 127 ? 11.037 -1.306 -17.857 1.00 83.62 127 GLY A C 1
ATOM 1016 O O . GLY A 1 127 ? 11.634 -1.866 -18.768 1.00 83.62 127 GLY A O 1
ATOM 1017 N N . TYR A 1 128 ? 10.916 -1.854 -16.641 1.00 87.44 128 TYR A N 1
ATOM 1018 C CA . TYR A 1 128 ? 11.387 -3.208 -16.330 1.00 87.44 128 TYR A CA 1
ATOM 1019 C C . TYR A 1 128 ? 10.642 -4.274 -17.149 1.00 87.44 128 TYR A C 1
ATOM 1021 O O . TYR A 1 128 ? 9.435 -4.458 -16.977 1.00 87.44 128 TYR A O 1
ATOM 1029 N N . ASP A 1 129 ? 11.346 -5.036 -17.990 1.00 87.38 129 ASP A N 1
ATOM 1030 C CA . ASP A 1 129 ? 10.732 -6.152 -18.714 1.00 87.38 129 ASP A CA 1
ATOM 1031 C C . ASP A 1 129 ? 10.648 -7.400 -17.824 1.00 87.38 129 ASP A C 1
ATOM 1033 O O . ASP A 1 129 ? 11.483 -8.307 -17.854 1.00 87.38 129 ASP A O 1
ATOM 1037 N N . PHE A 1 130 ? 9.593 -7.455 -17.009 1.00 87.25 130 PHE A N 1
ATOM 1038 C CA . PHE A 1 130 ? 9.344 -8.593 -16.126 1.00 87.25 130 PHE A CA 1
ATOM 1039 C C . PHE A 1 130 ? 9.189 -9.915 -16.888 1.00 87.25 130 PHE A C 1
ATOM 1041 O O . PHE A 1 130 ? 9.531 -10.968 -16.353 1.00 87.25 130 PHE A O 1
ATOM 1048 N N . ILE A 1 131 ? 8.687 -9.887 -18.127 1.00 88.06 131 ILE A N 1
ATOM 1049 C CA . ILE A 1 131 ? 8.454 -11.100 -18.916 1.00 88.06 131 ILE A CA 1
ATOM 1050 C C . ILE A 1 131 ? 9.786 -11.696 -19.361 1.00 88.06 131 ILE A C 1
ATOM 1052 O O . ILE A 1 131 ? 10.005 -12.895 -19.178 1.00 88.06 131 ILE A O 1
ATOM 1056 N N . VAL A 1 132 ? 10.690 -10.865 -19.881 1.00 88.31 132 VAL A N 1
ATOM 1057 C CA . VAL A 1 132 ? 12.051 -11.275 -20.250 1.00 88.31 132 VAL A CA 1
ATOM 1058 C C . VAL A 1 132 ? 12.818 -11.744 -19.020 1.00 88.31 132 VAL A C 1
ATOM 1060 O O . VAL A 1 132 ? 13.412 -12.825 -19.036 1.00 88.31 132 VAL A O 1
ATOM 1063 N N . ALA A 1 133 ? 12.740 -10.993 -17.924 1.00 89.12 133 ALA A N 1
ATOM 1064 C CA . ALA A 1 133 ? 13.450 -11.315 -16.697 1.00 89.12 133 ALA A CA 1
ATOM 1065 C C . ALA A 1 133 ? 12.981 -12.655 -16.086 1.00 89.12 133 ALA A C 1
ATOM 1067 O O . ALA A 1 133 ? 13.795 -13.490 -15.676 1.00 89.12 133 ALA A O 1
ATOM 1068 N N . PHE A 1 134 ? 11.671 -12.916 -16.103 1.00 90.25 134 PHE A N 1
ATOM 1069 C CA . PHE A 1 134 ? 11.075 -14.171 -15.642 1.00 90.25 134 PHE A CA 1
ATOM 1070 C C . PHE A 1 134 ? 11.370 -15.351 -16.581 1.00 90.25 134 PHE A C 1
ATOM 1072 O O . PHE A 1 134 ? 11.694 -16.446 -16.116 1.00 90.25 134 PHE A O 1
ATOM 1079 N N . ALA A 1 135 ? 11.323 -15.143 -17.899 1.00 90.31 135 ALA A N 1
ATOM 1080 C CA . ALA A 1 135 ? 11.698 -16.163 -18.879 1.00 90.31 135 ALA A CA 1
ATOM 1081 C C . ALA A 1 135 ? 13.184 -16.553 -18.756 1.00 90.31 135 ALA A C 1
ATOM 1083 O O . ALA A 1 135 ? 13.524 -17.739 -18.785 1.00 90.31 135 ALA A O 1
ATOM 1084 N N . GLY A 1 136 ? 14.070 -15.574 -18.544 1.00 89.31 136 GLY A N 1
ATOM 1085 C CA . GLY A 1 136 ? 15.489 -15.798 -18.257 1.00 89.31 136 GLY A CA 1
ATOM 1086 C C . GLY A 1 136 ? 15.695 -16.639 -16.996 1.00 89.31 136 GLY A C 1
ATOM 1087 O O . GLY A 1 136 ? 16.420 -17.634 -17.017 1.00 89.31 136 GLY A O 1
ATOM 1088 N N . PHE A 1 137 ? 14.970 -16.322 -15.921 1.00 90.44 137 PHE A N 1
ATOM 1089 C CA . PHE A 1 137 ? 14.989 -17.117 -14.693 1.00 90.44 137 PHE A CA 1
ATOM 1090 C C . PHE A 1 137 ? 14.562 -18.577 -14.930 1.00 90.44 137 PHE A C 1
ATOM 1092 O O . PHE A 1 137 ? 15.266 -19.503 -14.523 1.00 90.44 137 PHE A O 1
ATOM 1099 N N . HIS A 1 138 ? 13.456 -18.800 -15.648 1.00 91.25 138 HIS A N 1
ATOM 1100 C CA . HIS A 1 138 ? 12.949 -20.145 -15.952 1.00 91.25 138 HIS A CA 1
ATOM 1101 C C . HIS A 1 138 ? 13.861 -20.980 -16.854 1.00 91.25 138 HIS A C 1
ATOM 1103 O O . HIS A 1 138 ? 13.815 -22.207 -16.801 1.00 91.25 138 HIS A O 1
ATOM 1109 N N . THR A 1 139 ? 14.697 -20.334 -17.663 1.00 93.06 139 THR A N 1
ATOM 1110 C CA . THR A 1 139 ? 15.649 -20.998 -18.564 1.00 93.06 139 THR A CA 1
ATOM 1111 C C . THR A 1 139 ? 17.027 -21.215 -17.931 1.00 93.06 139 THR A C 1
ATOM 1113 O O . THR A 1 139 ? 17.962 -21.601 -18.628 1.00 93.06 139 THR A O 1
ATOM 1116 N N . GLY A 1 140 ? 17.167 -20.998 -16.617 1.00 91.81 140 GLY A N 1
ATOM 1117 C CA . GLY A 1 140 ? 18.421 -21.214 -15.889 1.00 91.81 140 GLY A CA 1
ATOM 1118 C C . GLY A 1 140 ? 19.392 -20.032 -15.932 1.00 91.81 140 GLY A C 1
ATOM 1119 O O . GLY A 1 140 ? 20.535 -20.177 -15.506 1.00 91.81 140 GLY A O 1
ATOM 1120 N N . HIS A 1 141 ? 18.943 -18.858 -16.387 1.00 91.75 141 HIS A N 1
ATOM 1121 C CA . HIS A 1 141 ? 19.724 -17.620 -16.437 1.00 91.75 141 HIS A CA 1
ATOM 1122 C C . HIS A 1 141 ? 19.169 -16.586 -15.440 1.00 91.75 141 HIS A C 1
ATOM 1124 O O . HIS A 1 141 ? 18.654 -15.541 -15.842 1.00 91.75 141 HIS A O 1
ATOM 1130 N N . PRO A 1 142 ? 19.277 -16.819 -14.117 1.00 90.75 142 PRO A N 1
ATOM 1131 C CA . PRO A 1 142 ? 18.761 -15.882 -13.118 1.00 90.75 142 PRO A CA 1
ATOM 1132 C C . PRO A 1 142 ? 19.459 -14.514 -13.169 1.00 90.75 142 PRO A C 1
ATOM 1134 O O . PRO A 1 142 ? 18.889 -13.527 -12.714 1.00 90.75 142 PRO A O 1
ATOM 1137 N N . GLY A 1 143 ? 20.660 -14.432 -13.758 1.00 90.19 143 GLY A N 1
ATOM 1138 C CA . GLY A 1 143 ? 21.395 -13.178 -13.949 1.00 90.19 143 GLY A CA 1
ATOM 1139 C C . GLY A 1 143 ? 20.667 -12.150 -14.820 1.00 90.19 143 GLY A C 1
ATOM 1140 O O . GLY A 1 143 ? 20.928 -10.961 -14.677 1.00 90.19 143 GLY A O 1
ATOM 1141 N N . VAL A 1 144 ? 19.708 -12.578 -15.652 1.00 89.62 144 VAL A N 1
ATOM 1142 C CA . VAL A 1 144 ? 18.879 -11.670 -16.462 1.00 89.62 144 VAL A CA 1
ATOM 1143 C C . VAL A 1 144 ? 18.048 -10.744 -15.570 1.00 89.62 144 VAL A C 1
ATOM 1145 O O . VAL A 1 144 ? 17.908 -9.572 -15.886 1.00 89.62 144 VAL A O 1
ATOM 1148 N N . LEU A 1 145 ? 17.588 -11.211 -14.401 1.00 87.62 145 LEU A N 1
ATOM 1149 C CA . LEU A 1 145 ? 16.848 -10.372 -13.447 1.00 87.62 145 LEU A CA 1
ATOM 1150 C C . LEU A 1 145 ? 17.655 -9.142 -13.016 1.00 87.62 145 LEU A C 1
ATOM 1152 O O . LEU A 1 145 ? 17.104 -8.045 -12.922 1.00 87.62 145 LEU A O 1
ATOM 1156 N N . VAL A 1 146 ? 18.948 -9.351 -12.746 1.00 88.69 146 VAL A N 1
ATOM 1157 C CA . VAL A 1 146 ? 19.874 -8.303 -12.304 1.00 88.69 146 VAL A CA 1
ATOM 1158 C C . VAL A 1 146 ? 20.310 -7.446 -13.486 1.00 88.69 146 VAL A C 1
ATOM 1160 O O . VAL A 1 146 ? 20.351 -6.235 -13.351 1.00 88.69 146 VAL A O 1
ATOM 1163 N N . ALA A 1 147 ? 20.550 -8.041 -14.657 1.00 90.06 147 ALA A N 1
ATOM 1164 C CA . ALA A 1 147 ? 20.937 -7.297 -15.854 1.00 90.06 147 ALA A CA 1
ATOM 1165 C C . ALA A 1 147 ? 19.848 -6.310 -16.310 1.00 90.06 147 ALA A C 1
ATOM 1167 O O . ALA A 1 147 ? 20.150 -5.152 -16.595 1.00 90.06 147 ALA A O 1
ATOM 1168 N N . GLU A 1 148 ? 18.583 -6.743 -16.317 1.00 90.38 148 GLU A N 1
ATOM 1169 C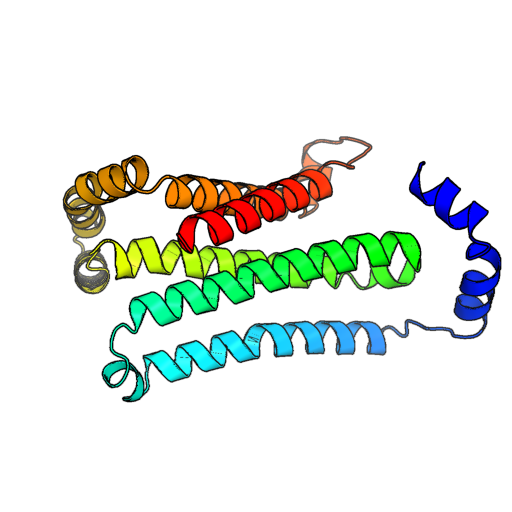 CA . GLU A 1 148 ? 17.436 -5.873 -16.608 1.00 90.38 148 GLU A CA 1
ATOM 1170 C C . GLU A 1 148 ? 17.313 -4.756 -15.563 1.00 90.38 148 GLU A C 1
ATOM 1172 O O . GLU A 1 148 ? 17.078 -3.598 -15.905 1.00 90.38 148 GLU A O 1
ATOM 1177 N N . TRP A 1 149 ? 17.526 -5.077 -14.281 1.00 89.50 149 TRP A N 1
ATOM 1178 C CA . TRP A 1 149 ? 17.521 -4.082 -13.209 1.00 89.50 149 TRP A CA 1
ATOM 1179 C C . TRP A 1 149 ? 18.645 -3.052 -13.368 1.00 89.50 149 TRP A C 1
ATOM 1181 O O . TRP A 1 149 ? 18.392 -1.851 -13.285 1.00 89.50 149 TRP A O 1
ATOM 1191 N N . ASP A 1 150 ? 19.870 -3.501 -13.632 1.00 91.94 150 ASP A N 1
ATOM 1192 C CA . ASP A 1 150 ? 21.042 -2.643 -13.806 1.00 91.94 150 ASP A CA 1
ATOM 1193 C C . ASP A 1 150 ? 20.872 -1.698 -15.002 1.00 91.94 150 ASP A C 1
ATOM 1195 O O . ASP A 1 150 ? 21.308 -0.546 -14.948 1.00 91.94 150 ASP A O 1
ATOM 1199 N N . ALA A 1 151 ? 20.181 -2.148 -16.054 1.00 90.69 151 ALA A N 1
ATOM 1200 C CA . ALA A 1 151 ? 19.860 -1.328 -17.215 1.00 90.69 151 ALA A CA 1
ATOM 1201 C C . ALA A 1 151 ? 18.884 -0.184 -16.884 1.00 90.69 151 ALA A C 1
ATOM 1203 O O . ALA A 1 151 ? 19.074 0.940 -17.354 1.00 90.69 151 ALA A O 1
ATOM 1204 N N . ILE A 1 152 ? 17.862 -0.435 -16.057 1.00 91.44 152 ILE A N 1
ATOM 1205 C CA . ILE A 1 152 ? 16.841 0.573 -15.717 1.00 91.44 152 ILE A CA 1
ATOM 1206 C C . ILE A 1 152 ? 17.202 1.435 -14.501 1.00 91.44 152 ILE A C 1
ATOM 1208 O O . ILE A 1 152 ? 16.695 2.551 -14.356 1.00 91.44 152 ILE A O 1
ATOM 1212 N N . PHE A 1 153 ? 18.073 0.944 -13.614 1.00 91.12 153 PHE A N 1
ATOM 1213 C CA . PHE A 1 153 ? 18.378 1.575 -12.330 1.00 91.12 153 PHE A CA 1
ATOM 1214 C C . PHE A 1 153 ? 18.807 3.049 -12.444 1.00 91.12 153 PHE A C 1
ATOM 1216 O O . PHE A 1 153 ? 18.325 3.855 -11.642 1.00 91.12 153 PHE A O 1
ATOM 1223 N N . PRO A 1 154 ? 19.638 3.466 -13.424 1.00 92.81 154 PRO A N 1
ATOM 1224 C CA . PRO A 1 154 ? 19.985 4.876 -13.593 1.00 92.81 154 PRO A CA 1
ATOM 1225 C C . PRO A 1 154 ? 18.767 5.770 -13.856 1.00 92.81 154 PRO A C 1
ATOM 1227 O O . PRO A 1 154 ? 18.692 6.865 -13.299 1.00 92.81 154 PRO A O 1
ATOM 1230 N N . GLY A 1 155 ? 17.810 5.296 -14.662 1.00 90.38 155 GLY A N 1
ATOM 1231 C CA . GLY A 1 155 ? 16.562 6.003 -14.955 1.00 90.38 155 GLY A CA 1
ATOM 1232 C C . GLY A 1 155 ? 15.655 6.079 -13.732 1.00 90.38 155 GLY A C 1
ATOM 1233 O O . GLY A 1 155 ? 15.195 7.159 -13.372 1.00 90.38 155 GLY A O 1
ATOM 1234 N N . VAL A 1 156 ? 15.502 4.964 -13.012 1.00 90.25 156 VAL A N 1
ATOM 1235 C CA . VAL A 1 156 ? 14.762 4.934 -11.742 1.00 90.25 156 VAL A CA 1
ATOM 1236 C C . VAL A 1 156 ? 15.368 5.917 -10.741 1.00 90.25 156 VAL A C 1
ATOM 1238 O O . VAL A 1 156 ? 14.651 6.696 -10.121 1.00 90.25 156 VAL A O 1
ATOM 1241 N N . LEU A 1 157 ? 16.692 5.927 -10.585 1.00 91.06 157 LEU A N 1
ATOM 1242 C CA . LEU A 1 157 ? 17.371 6.829 -9.660 1.00 91.06 157 LEU A CA 1
ATOM 1243 C C . LEU A 1 157 ? 17.192 8.303 -10.052 1.00 91.06 157 LEU A C 1
ATOM 1245 O O . LEU A 1 157 ? 17.050 9.159 -9.178 1.00 91.06 157 LEU A O 1
ATOM 1249 N N . ASP A 1 158 ? 17.203 8.605 -11.348 1.00 90.88 158 ASP A N 1
ATOM 1250 C CA . ASP A 1 158 ? 16.916 9.939 -11.868 1.00 90.88 158 ASP A CA 1
ATOM 1251 C C . ASP A 1 158 ? 15.461 10.356 -11.594 1.00 90.88 158 ASP A C 1
ATOM 1253 O O . ASP A 1 158 ? 15.225 11.475 -11.132 1.00 90.88 158 ASP A O 1
ATOM 1257 N N . ASP A 1 159 ? 14.502 9.438 -11.741 1.00 89.25 159 ASP A N 1
ATOM 1258 C CA . ASP A 1 159 ? 13.109 9.657 -11.347 1.00 89.25 159 ASP A CA 1
ATOM 1259 C C . ASP A 1 159 ? 12.983 9.960 -9.850 1.00 89.25 159 ASP A C 1
ATOM 1261 O O . ASP A 1 159 ? 12.310 10.919 -9.488 1.00 89.25 159 ASP A O 1
ATOM 1265 N N . PHE A 1 160 ? 13.677 9.239 -8.965 1.00 88.81 160 PHE A N 1
ATOM 1266 C CA . PHE A 1 160 ? 13.669 9.547 -7.527 1.00 88.81 160 PHE A CA 1
ATOM 1267 C C . PHE A 1 160 ? 14.251 10.932 -7.204 1.00 88.81 160 PHE A C 1
ATOM 1269 O O . PHE A 1 160 ? 13.796 11.585 -6.263 1.00 88.81 160 PHE A O 1
ATOM 1276 N N . ARG A 1 161 ? 15.243 11.404 -7.972 1.00 88.12 161 ARG A N 1
ATOM 1277 C CA . ARG A 1 161 ? 15.820 12.748 -7.792 1.00 88.12 161 ARG A CA 1
ATOM 1278 C C . ARG A 1 161 ? 14.904 13.846 -8.318 1.00 88.12 161 ARG A C 1
ATOM 1280 O O . ARG A 1 161 ? 14.785 14.892 -7.685 1.00 88.12 161 ARG A O 1
ATOM 1287 N N . LYS A 1 162 ? 14.278 13.624 -9.475 1.00 88.81 162 LYS A N 1
ATOM 1288 C CA . LYS A 1 162 ? 13.415 14.608 -10.146 1.00 88.81 162 LYS A CA 1
ATOM 1289 C C . LYS A 1 162 ? 12.010 14.653 -9.554 1.00 88.81 162 LYS A C 1
ATOM 1291 O O . LYS A 1 162 ? 11.392 15.712 -9.520 1.00 88.81 162 LYS A O 1
ATOM 1296 N N . ARG A 1 163 ? 11.504 13.519 -9.074 1.00 87.75 163 ARG A N 1
ATOM 1297 C CA . ARG A 1 163 ? 10.141 13.337 -8.570 1.00 87.75 163 ARG A CA 1
ATOM 1298 C C . ARG A 1 163 ? 10.196 13.052 -7.079 1.00 87.75 163 ARG A C 1
ATOM 1300 O O . ARG A 1 163 ? 10.123 11.913 -6.632 1.00 87.75 163 ARG A O 1
ATOM 1307 N N . GLN A 1 164 ? 10.285 14.116 -6.291 1.00 87.06 164 GLN A N 1
ATOM 1308 C CA . GLN A 1 164 ? 10.387 14.034 -4.829 1.00 87.06 164 GLN A CA 1
ATOM 1309 C C . GLN A 1 164 ? 9.249 13.201 -4.206 1.00 87.06 164 GLN A C 1
ATOM 1311 O O . GLN A 1 164 ? 9.452 12.502 -3.211 1.00 87.06 164 GLN A O 1
ATOM 1316 N N . PHE A 1 165 ? 8.060 13.223 -4.821 1.00 89.44 165 PHE A N 1
ATOM 1317 C CA . PHE A 1 165 ? 6.906 12.457 -4.359 1.00 89.44 165 PHE A CA 1
ATOM 1318 C C . PHE A 1 165 ? 7.133 10.936 -4.391 1.00 89.44 165 PHE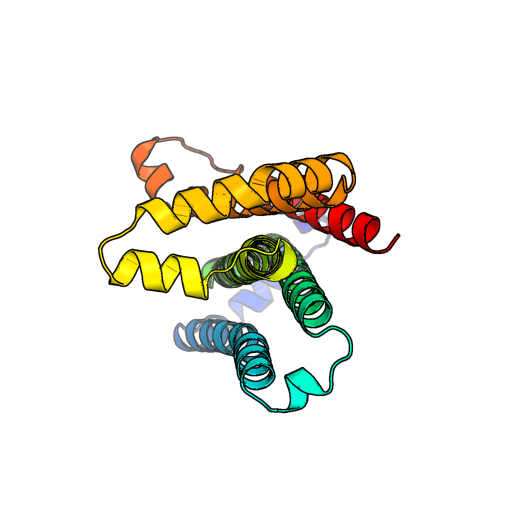 A C 1
ATOM 1320 O O . PHE A 1 165 ? 6.601 10.258 -3.514 1.00 89.44 165 PHE A O 1
ATOM 1327 N N . LEU A 1 166 ? 7.950 10.384 -5.302 1.00 90.00 166 LEU A N 1
ATOM 1328 C CA . LEU A 1 166 ? 8.284 8.947 -5.320 1.00 90.00 166 LEU A CA 1
ATOM 1329 C C . LEU A 1 166 ? 8.946 8.510 -4.010 1.00 90.00 166 LEU A C 1
ATOM 1331 O O . LEU A 1 166 ? 8.559 7.503 -3.418 1.00 90.00 166 LEU A O 1
ATOM 1335 N N . GLY A 1 167 ? 9.913 9.299 -3.530 1.00 92.06 167 GLY A N 1
ATOM 1336 C CA . GLY A 1 167 ? 10.622 9.029 -2.280 1.00 92.06 167 GLY A CA 1
ATOM 1337 C C . GLY A 1 167 ? 9.696 9.064 -1.065 1.00 92.06 167 GLY A C 1
ATOM 1338 O O . GLY A 1 167 ? 9.748 8.170 -0.222 1.00 92.06 167 GLY A O 1
ATOM 1339 N N . ILE A 1 168 ? 8.802 10.056 -1.006 1.00 94.06 168 ILE A N 1
ATOM 1340 C CA . ILE A 1 168 ? 7.820 10.197 0.082 1.00 94.06 168 ILE A CA 1
ATOM 1341 C C . ILE A 1 168 ? 6.852 9.006 0.096 1.00 94.06 168 ILE A C 1
ATOM 1343 O O . ILE A 1 168 ? 6.578 8.450 1.161 1.00 94.06 168 ILE A O 1
ATOM 1347 N N . GLY A 1 169 ? 6.374 8.581 -1.078 1.00 93.69 169 GLY A N 1
ATOM 1348 C CA . GLY A 1 169 ? 5.489 7.423 -1.215 1.00 93.69 169 GLY A CA 1
ATOM 1349 C C . GLY A 1 169 ? 6.159 6.122 -0.770 1.00 93.69 169 GLY A C 1
ATOM 1350 O O . GLY A 1 169 ? 5.591 5.379 0.033 1.00 93.69 169 GLY A O 1
ATOM 1351 N N . LEU A 1 170 ? 7.399 5.878 -1.214 1.00 95.06 170 LEU A N 1
ATOM 1352 C CA . LEU A 1 170 ? 8.175 4.701 -0.810 1.00 95.06 170 LEU A CA 1
ATOM 1353 C C . LEU A 1 170 ? 8.453 4.690 0.700 1.00 95.06 170 LEU A C 1
ATOM 1355 O O . LEU A 1 170 ? 8.334 3.648 1.344 1.00 95.06 170 LEU A O 1
ATOM 1359 N N . PHE A 1 171 ? 8.769 5.850 1.282 1.00 95.44 171 PHE A N 1
ATOM 1360 C CA . PHE A 1 171 ? 8.958 5.991 2.724 1.00 95.44 171 PHE A CA 1
ATOM 1361 C C . PHE A 1 171 ? 7.667 5.698 3.501 1.00 95.44 171 PHE A C 1
ATOM 1363 O O . PHE A 1 171 ? 7.688 4.935 4.467 1.00 95.44 171 PHE A O 1
ATOM 1370 N N . GLY A 1 172 ? 6.526 6.231 3.051 1.00 95.44 172 GLY A N 1
ATOM 1371 C CA . GLY A 1 172 ? 5.215 5.924 3.628 1.00 95.44 172 GLY A CA 1
ATOM 1372 C C . GLY A 1 172 ? 4.884 4.429 3.573 1.00 95.44 172 GLY A C 1
ATOM 1373 O O . GLY A 1 172 ? 4.466 3.853 4.577 1.00 95.44 172 GLY A O 1
ATOM 1374 N N . TRP A 1 173 ? 5.142 3.774 2.438 1.00 96.31 173 TRP A N 1
ATOM 1375 C CA . TRP A 1 173 ? 4.993 2.323 2.295 1.00 96.31 173 TRP A CA 1
ATOM 1376 C C . TRP A 1 173 ? 5.902 1.545 3.258 1.00 96.31 173 TRP A C 1
ATOM 1378 O O . TRP A 1 173 ? 5.437 0.614 3.916 1.00 96.31 173 TRP A O 1
ATOM 1388 N N . ALA A 1 174 ? 7.165 1.952 3.416 1.00 95.69 174 ALA A N 1
ATOM 1389 C CA . ALA A 1 174 ? 8.097 1.313 4.344 1.00 95.69 174 ALA A CA 1
ATOM 1390 C C . ALA A 1 174 ? 7.634 1.436 5.807 1.00 95.69 174 ALA A C 1
ATOM 1392 O O . ALA A 1 174 ? 7.726 0.471 6.567 1.00 95.69 174 ALA A O 1
ATOM 1393 N N . LEU A 1 175 ? 7.072 2.587 6.196 1.00 93.62 175 LEU A N 1
ATOM 1394 C CA . LEU A 1 175 ? 6.467 2.775 7.518 1.00 93.62 175 LEU A CA 1
ATOM 1395 C C . LEU A 1 175 ? 5.250 1.866 7.733 1.00 93.62 175 LEU A C 1
ATOM 1397 O O . LEU A 1 175 ? 5.111 1.295 8.816 1.00 93.62 175 LEU A O 1
ATOM 1401 N N . LEU A 1 176 ? 4.391 1.687 6.720 1.00 92.31 176 LEU A N 1
ATOM 1402 C CA . LEU A 1 176 ? 3.272 0.735 6.791 1.00 92.31 176 LEU A CA 1
ATOM 1403 C C . LEU A 1 176 ? 3.756 -0.703 6.924 1.00 92.31 176 LEU A C 1
ATOM 1405 O O . LEU A 1 176 ? 3.223 -1.457 7.739 1.00 92.31 176 LEU A O 1
ATOM 1409 N N . LEU A 1 177 ? 4.763 -1.084 6.139 1.00 92.69 177 LEU A N 1
ATOM 1410 C CA . LEU A 1 177 ? 5.342 -2.420 6.176 1.00 92.69 177 LEU A CA 1
ATOM 1411 C C . LEU A 1 177 ? 5.938 -2.709 7.557 1.00 92.69 177 LEU A C 1
ATOM 1413 O O . LEU A 1 177 ? 5.624 -3.732 8.168 1.00 92.69 177 LEU A O 1
ATOM 1417 N N . LEU A 1 178 ? 6.723 -1.770 8.088 1.00 89.94 178 LEU A N 1
ATOM 1418 C CA . LEU A 1 178 ? 7.290 -1.856 9.429 1.00 89.94 178 LEU A CA 1
ATOM 1419 C C . LEU A 1 178 ? 6.192 -1.911 10.499 1.00 89.94 178 LEU A C 1
ATOM 1421 O O . LEU A 1 178 ? 6.253 -2.749 11.398 1.00 89.94 178 LEU A O 1
ATOM 1425 N N . GLY A 1 179 ? 5.160 -1.071 10.390 1.00 85.25 179 GLY A N 1
ATOM 1426 C CA . GLY A 1 179 ? 3.998 -1.082 11.281 1.00 85.25 179 GLY A CA 1
ATOM 1427 C C . GLY A 1 179 ? 3.263 -2.425 11.274 1.00 85.25 179 GLY A C 1
ATOM 1428 O O . GLY A 1 179 ? 2.892 -2.940 12.326 1.00 85.25 179 GLY A O 1
ATOM 1429 N N . SER A 1 180 ? 3.122 -3.048 10.104 1.00 84.62 180 SER A N 1
ATOM 1430 C CA . SER A 1 180 ? 2.511 -4.370 9.961 1.00 84.62 180 SER A CA 1
ATOM 1431 C C . SER A 1 180 ? 3.357 -5.466 10.612 1.00 84.62 180 SER A C 1
ATOM 1433 O O . SER A 1 180 ? 2.828 -6.230 11.418 1.00 84.62 180 SER A O 1
ATOM 1435 N N . ILE A 1 181 ? 4.667 -5.511 10.334 1.00 82.69 181 ILE A N 1
ATOM 1436 C CA . ILE A 1 181 ? 5.595 -6.503 10.913 1.00 82.69 181 ILE A CA 1
ATOM 1437 C C . ILE A 1 181 ? 5.628 -6.384 12.440 1.00 82.69 181 ILE A C 1
ATOM 1439 O O . ILE A 1 181 ? 5.532 -7.380 13.151 1.00 82.69 181 ILE A O 1
ATOM 1443 N N . THR A 1 182 ? 5.703 -5.157 12.951 1.00 75.38 182 THR A N 1
ATOM 1444 C CA . THR A 1 182 ? 5.761 -4.888 14.393 1.00 75.38 182 THR A CA 1
ATOM 1445 C C . THR A 1 182 ? 4.433 -5.155 15.110 1.00 75.38 182 THR A C 1
ATOM 1447 O O . THR A 1 182 ? 4.435 -5.463 16.297 1.00 75.38 182 THR A O 1
ATOM 1450 N N . SER A 1 183 ? 3.295 -5.094 14.408 1.00 64.44 183 SER A N 1
ATOM 1451 C CA . SER A 1 183 ? 1.966 -5.370 14.981 1.00 64.44 183 SER A CA 1
ATOM 1452 C C . SER A 1 183 ? 1.633 -6.861 15.149 1.00 64.44 183 SER A C 1
ATOM 1454 O O . SER A 1 183 ? 0.670 -7.206 15.843 1.00 64.44 183 SER A O 1
ATOM 1456 N N . GLN A 1 184 ? 2.405 -7.756 14.524 1.00 59.31 184 GLN A N 1
ATOM 1457 C CA . GLN A 1 184 ? 2.298 -9.195 14.739 1.00 59.31 184 GLN A CA 1
ATOM 1458 C C . GLN A 1 184 ? 3.050 -9.518 16.038 1.00 59.31 184 GLN A C 1
ATOM 1460 O O . GLN A 1 184 ? 4.259 -9.328 16.099 1.00 59.31 184 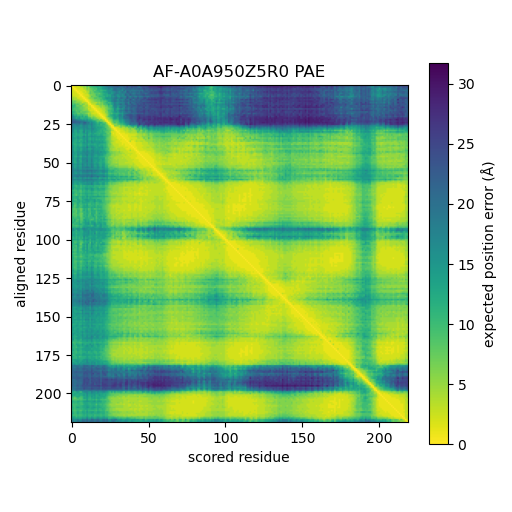GLN A O 1
ATOM 1465 N N . GLY A 1 185 ? 2.356 -9.992 17.083 1.00 51.72 185 GLY A N 1
ATOM 1466 C CA . GLY A 1 185 ? 2.873 -10.214 18.455 1.00 51.72 185 GLY A CA 1
ATOM 1467 C C . GLY A 1 185 ? 4.103 -11.133 18.616 1.00 51.72 185 GLY A C 1
ATOM 1468 O O . GLY A 1 185 ? 4.491 -11.463 19.732 1.00 51.72 185 GLY A O 1
ATOM 1469 N N . LEU A 1 186 ? 4.748 -11.522 17.516 1.00 50.16 186 LEU A N 1
ATOM 1470 C CA . LEU A 1 186 ? 6.091 -12.096 17.449 1.00 50.16 186 LEU A CA 1
ATOM 1471 C C . LEU A 1 186 ? 7.128 -11.229 18.177 1.00 50.16 186 LEU A C 1
ATOM 1473 O O . LEU A 1 186 ? 7.961 -11.757 18.909 1.00 50.16 186 LEU A O 1
ATOM 1477 N N . LEU A 1 187 ? 7.057 -9.902 18.026 1.00 50.75 187 LEU A N 1
ATOM 1478 C CA . LEU A 1 187 ? 8.024 -9.003 18.661 1.00 50.75 187 LEU A CA 1
ATOM 1479 C C . LEU A 1 187 ? 7.762 -8.807 20.164 1.00 50.75 187 LEU A C 1
ATOM 1481 O O . LEU A 1 187 ? 8.692 -8.557 20.928 1.00 50.75 187 LEU A O 1
ATOM 1485 N N . GLU A 1 188 ? 6.512 -8.974 20.604 1.00 52.44 188 GLU A N 1
ATOM 1486 C CA . GLU A 1 188 ? 6.137 -8.903 22.021 1.00 52.44 188 GLU A CA 1
ATOM 1487 C C . GLU A 1 188 ? 6.756 -10.062 22.816 1.00 52.44 188 GLU A C 1
ATOM 1489 O O . GLU A 1 188 ? 7.305 -9.837 23.897 1.00 52.44 188 GLU A O 1
ATOM 1494 N N . HIS A 1 189 ? 6.752 -11.278 22.253 1.00 52.22 189 HIS A N 1
ATOM 1495 C CA . HIS A 1 189 ? 7.454 -12.422 22.843 1.00 52.22 189 HIS A CA 1
ATOM 1496 C C . HIS A 1 189 ? 8.979 -12.312 22.725 1.00 52.22 189 HIS A C 1
ATOM 1498 O O . HIS A 1 189 ? 9.679 -12.714 23.650 1.00 52.22 189 HIS A O 1
ATOM 1504 N N . ALA A 1 190 ? 9.504 -11.753 21.631 1.00 57.03 190 ALA A N 1
ATOM 1505 C CA . ALA A 1 190 ? 10.948 -11.657 21.422 1.00 57.03 190 ALA A CA 1
ATOM 1506 C C . ALA A 1 190 ? 11.634 -10.579 22.284 1.00 57.03 190 ALA A C 1
ATOM 1508 O O . ALA A 1 190 ? 12.789 -10.757 22.659 1.00 57.03 190 ALA A O 1
ATOM 1509 N N . LEU A 1 191 ? 10.956 -9.464 22.597 1.00 55.00 191 LEU A N 1
ATOM 1510 C CA . LEU A 1 191 ? 11.593 -8.309 23.250 1.00 55.00 191 LEU A CA 1
ATOM 1511 C C . LEU A 1 191 ? 11.156 -8.048 24.702 1.00 55.00 191 LEU A C 1
ATOM 1513 O O . LEU A 1 191 ? 11.718 -7.154 25.328 1.00 55.00 191 LEU A O 1
ATOM 1517 N N . HIS A 1 192 ? 10.190 -8.784 25.274 1.00 50.06 192 HIS A N 1
ATOM 1518 C CA . HIS A 1 192 ? 9.775 -8.633 26.687 1.00 50.06 192 HIS A CA 1
ATOM 1519 C C . HIS A 1 192 ? 9.429 -7.175 27.113 1.00 50.06 192 HIS A C 1
ATOM 1521 O O . HIS A 1 192 ? 9.439 -6.836 28.301 1.00 50.06 192 HIS A O 1
ATOM 1527 N N . VAL A 1 193 ? 9.099 -6.279 26.172 1.00 51.72 193 VAL A N 1
ATOM 1528 C CA . VAL A 1 193 ? 8.893 -4.849 26.463 1.00 51.72 193 VAL A CA 1
ATOM 1529 C C . VAL A 1 193 ? 7.444 -4.593 26.875 1.00 51.72 193 VAL A C 1
ATOM 1531 O O . VAL A 1 193 ? 6.537 -4.484 26.049 1.00 51.72 193 VAL A O 1
ATOM 1534 N N . LYS A 1 194 ? 7.213 -4.444 28.183 1.00 47.62 194 LYS A N 1
ATOM 1535 C CA . LYS A 1 194 ? 5.928 -4.007 28.749 1.00 47.62 194 LYS A CA 1
ATOM 1536 C C . LYS A 1 194 ? 5.664 -2.532 28.411 1.00 47.62 194 LYS A C 1
ATOM 1538 O O . LYS A 1 194 ? 6.166 -1.659 29.110 1.00 47.62 194 LYS A O 1
ATOM 1543 N N . LYS A 1 195 ? 4.820 -2.295 27.395 1.00 48.53 195 LYS A N 1
ATOM 1544 C CA . LYS A 1 195 ? 4.028 -1.078 27.052 1.00 48.53 195 LYS A CA 1
ATOM 1545 C C . LYS A 1 195 ? 4.258 -0.627 25.606 1.00 48.53 195 LYS A C 1
ATOM 1547 O O . LYS A 1 195 ? 5.033 0.284 25.331 1.00 48.53 195 LYS A O 1
ATOM 1552 N N . TRP A 1 196 ? 3.500 -1.205 24.682 1.00 49.34 196 TRP A N 1
ATOM 1553 C CA . TRP A 1 196 ? 3.504 -0.813 23.275 1.00 49.34 196 TRP A CA 1
ATOM 1554 C C . TRP A 1 196 ? 2.383 0.187 22.954 1.00 49.34 196 TRP A C 1
ATOM 1556 O O . TRP A 1 196 ? 1.257 -0.181 22.641 1.00 49.34 196 TRP A O 1
ATOM 1566 N N . ARG A 1 197 ? 2.711 1.485 23.019 1.00 51.41 197 ARG A N 1
ATOM 1567 C CA . ARG A 1 197 ? 1.939 2.579 22.379 1.00 51.41 197 ARG A CA 1
ATOM 1568 C C . ARG A 1 197 ? 2.452 2.917 20.967 1.00 51.41 197 ARG A C 1
ATOM 1570 O O . ARG A 1 197 ? 1.864 3.761 20.300 1.00 51.41 197 ARG A O 1
ATOM 1577 N N . TYR A 1 198 ? 3.521 2.260 20.513 1.00 51.38 198 TYR A N 1
ATOM 1578 C CA . TYR A 1 198 ? 4.269 2.610 19.301 1.00 51.38 198 TYR A CA 1
ATOM 1579 C C . TYR A 1 198 ? 3.677 2.205 17.926 1.00 51.38 198 TYR A C 1
ATOM 1581 O O . TYR A 1 198 ? 3.988 2.917 16.972 1.00 51.38 198 TYR A O 1
ATOM 1589 N N . PRO A 1 199 ? 2.805 1.184 17.746 1.00 63.09 199 PRO A N 1
ATOM 1590 C CA . PRO A 1 199 ? 2.366 0.816 16.392 1.00 63.09 199 PRO A CA 1
ATOM 1591 C C . PRO A 1 199 ? 1.438 1.865 15.759 1.00 63.09 199 PRO A C 1
ATOM 1593 O O . PRO A 1 199 ? 1.515 2.107 14.558 1.00 63.09 199 PRO A O 1
ATOM 1596 N N . TYR A 1 200 ? 0.630 2.570 16.559 1.00 73.06 200 TYR A N 1
ATOM 1597 C CA . TYR A 1 200 ? -0.243 3.635 16.053 1.00 73.06 200 TYR A CA 1
ATOM 1598 C C . TYR A 1 200 ? 0.554 4.799 15.451 1.00 73.06 200 TYR A C 1
ATOM 1600 O O . TYR A 1 200 ? 0.162 5.345 14.425 1.00 73.06 200 TYR A O 1
ATOM 1608 N N . GLY A 1 201 ? 1.695 5.155 16.056 1.00 80.00 201 GLY A N 1
ATOM 1609 C CA . GLY A 1 201 ? 2.544 6.257 15.593 1.00 80.00 201 GLY A CA 1
ATOM 1610 C C . GLY A 1 201 ? 3.062 6.053 14.169 1.00 80.00 201 GLY A C 1
ATOM 1611 O O . GLY A 1 201 ? 3.019 6.984 13.368 1.00 80.00 201 GLY A O 1
ATOM 1612 N N . LEU A 1 202 ? 3.468 4.824 13.828 1.00 86.38 202 LEU A N 1
ATOM 1613 C CA . LEU A 1 202 ? 3.899 4.469 12.472 1.00 86.38 202 LEU A CA 1
ATOM 1614 C C . LEU A 1 202 ? 2.754 4.584 11.462 1.00 86.38 202 LEU A C 1
ATOM 1616 O O . LEU A 1 202 ? 2.968 5.072 10.356 1.00 86.38 202 LEU A O 1
ATOM 1620 N N . MET A 1 203 ? 1.536 4.196 11.849 1.00 87.25 203 MET A N 1
ATOM 1621 C CA . MET A 1 203 ? 0.361 4.308 10.979 1.00 87.25 203 MET A CA 1
ATOM 1622 C C . MET A 1 203 ? -0.017 5.770 10.721 1.00 87.25 203 MET A C 1
ATOM 1624 O O . MET A 1 203 ? -0.298 6.130 9.581 1.00 87.25 203 MET A O 1
ATOM 1628 N N . TYR A 1 204 ? 0.036 6.629 11.745 1.00 89.12 204 TYR A N 1
ATOM 1629 C CA . TYR A 1 204 ? -0.173 8.070 11.573 1.00 89.12 204 TYR A CA 1
ATOM 1630 C C . TYR A 1 204 ? 0.906 8.698 10.684 1.00 89.12 204 TYR A C 1
ATOM 1632 O O . TYR A 1 204 ? 0.576 9.443 9.765 1.00 89.12 204 TYR A O 1
ATOM 1640 N N . ALA A 1 205 ? 2.183 8.369 10.910 1.00 92.69 205 ALA A N 1
ATOM 1641 C CA . ALA A 1 205 ? 3.287 8.869 10.092 1.00 92.69 205 ALA A CA 1
ATOM 1642 C C . ALA A 1 205 ? 3.158 8.423 8.626 1.00 92.69 205 ALA A C 1
ATOM 1644 O O . ALA A 1 205 ? 3.316 9.235 7.716 1.00 92.69 205 ALA A O 1
ATOM 1645 N N . ALA A 1 206 ? 2.795 7.160 8.397 1.00 94.06 206 ALA A N 1
ATOM 1646 C CA . ALA A 1 206 ? 2.521 6.643 7.066 1.00 94.06 206 ALA A CA 1
ATOM 1647 C C . ALA A 1 206 ? 1.342 7.353 6.387 1.00 94.06 206 ALA A C 1
ATOM 1649 O O . ALA A 1 206 ? 1.422 7.658 5.202 1.00 94.06 206 ALA A O 1
ATOM 1650 N N . ALA A 1 207 ? 0.264 7.646 7.119 1.00 93.81 207 ALA A N 1
ATOM 1651 C CA . ALA A 1 207 ? -0.882 8.365 6.566 1.00 93.81 207 ALA A CA 1
ATOM 1652 C C . ALA A 1 207 ? -0.539 9.808 6.197 1.00 93.81 207 ALA A C 1
ATOM 1654 O O . ALA A 1 207 ? -0.932 10.269 5.130 1.00 93.81 207 ALA A O 1
ATOM 1655 N N . ILE A 1 208 ? 0.244 10.499 7.029 1.00 95.12 208 ILE A N 1
ATOM 1656 C CA . ILE A 1 208 ? 0.751 11.838 6.710 1.00 95.12 208 ILE A CA 1
ATOM 1657 C C . ILE A 1 208 ? 1.612 11.785 5.442 1.00 95.12 208 ILE A C 1
ATOM 1659 O O . ILE A 1 208 ? 1.387 12.568 4.522 1.00 95.12 208 ILE A O 1
ATOM 1663 N N . ALA A 1 209 ? 2.546 10.832 5.354 1.00 95.38 209 ALA A N 1
ATOM 1664 C CA . ALA A 1 209 ? 3.368 10.642 4.161 1.00 95.38 209 ALA A CA 1
ATOM 1665 C C . ALA A 1 209 ? 2.516 10.345 2.914 1.00 95.38 209 ALA A C 1
ATOM 1667 O O . ALA A 1 209 ? 2.766 10.924 1.862 1.00 95.38 209 ALA A O 1
ATOM 1668 N N . ALA A 1 210 ? 1.479 9.509 3.035 1.00 94.12 210 ALA A N 1
ATOM 1669 C CA . ALA A 1 210 ? 0.565 9.188 1.941 1.00 94.12 210 ALA A CA 1
ATOM 1670 C C . ALA A 1 210 ? -0.217 10.417 1.449 1.00 94.12 210 ALA A C 1
ATOM 1672 O O . ALA A 1 210 ? -0.328 10.619 0.243 1.00 94.12 210 ALA A O 1
ATOM 1673 N N . VAL A 1 211 ? -0.709 11.266 2.358 1.00 94.25 211 VAL A N 1
ATOM 1674 C CA . VAL A 1 211 ? -1.407 12.512 1.995 1.00 94.25 211 VAL A CA 1
ATOM 1675 C C . VAL A 1 211 ? -0.457 13.491 1.308 1.00 94.25 211 VAL A C 1
ATOM 1677 O O . VAL A 1 211 ? -0.802 14.041 0.266 1.00 94.25 211 VAL A O 1
ATOM 1680 N N . ILE A 1 212 ? 0.754 13.682 1.844 1.00 94.44 212 ILE A N 1
ATOM 1681 C CA . ILE A 1 212 ? 1.765 14.553 1.223 1.00 94.44 212 ILE A CA 1
ATOM 1682 C C . ILE A 1 212 ? 2.135 14.030 -0.169 1.00 94.44 212 ILE A C 1
ATOM 1684 O O . ILE A 1 212 ? 2.174 14.807 -1.118 1.00 94.44 212 ILE A O 1
ATOM 1688 N N . HIS A 1 213 ? 2.367 12.723 -0.303 1.00 93.75 213 HIS A N 1
ATOM 1689 C CA . HIS A 1 213 ? 2.639 12.072 -1.582 1.00 93.75 213 HIS A CA 1
ATOM 1690 C C . HIS A 1 213 ? 1.501 12.297 -2.587 1.00 93.75 213 HIS A C 1
ATOM 1692 O O . HIS A 1 213 ? 1.766 12.693 -3.717 1.00 93.75 213 HIS A O 1
ATOM 1698 N N . PHE A 1 214 ? 0.246 12.099 -2.170 1.00 92.31 214 PHE A N 1
ATOM 1699 C CA . PHE A 1 214 ? -0.931 12.292 -3.017 1.00 92.31 214 PHE A CA 1
ATOM 1700 C C . PHE A 1 214 ? -1.060 13.740 -3.509 1.00 92.31 214 PHE A C 1
ATOM 1702 O O . PHE A 1 214 ? -1.267 13.971 -4.697 1.00 92.31 214 PHE A O 1
ATOM 1709 N N . LEU A 1 215 ? -0.886 14.715 -2.612 1.00 91.31 215 LEU A N 1
ATOM 1710 C CA . LEU A 1 215 ? -0.934 16.136 -2.965 1.00 91.31 215 LEU A CA 1
ATOM 1711 C C . LEU A 1 215 ? 0.214 16.527 -3.901 1.00 91.31 215 LEU A C 1
ATOM 1713 O O . LEU A 1 215 ? -0.005 17.242 -4.873 1.00 91.31 215 LEU A O 1
ATOM 1717 N N . ALA A 1 216 ? 1.424 16.031 -3.643 1.00 88.94 216 ALA A N 1
ATOM 1718 C CA . ALA A 1 216 ? 2.593 16.312 -4.468 1.00 88.94 216 ALA A CA 1
ATOM 1719 C C . ALA A 1 216 ? 2.542 15.632 -5.846 1.00 88.94 216 ALA A C 1
ATOM 1721 O O . ALA A 1 216 ? 3.153 16.132 -6.779 1.00 88.94 216 ALA A O 1
ATOM 1722 N N . ALA A 1 217 ? 1.834 14.508 -5.983 1.00 84.81 217 ALA A N 1
ATOM 1723 C CA . ALA A 1 217 ? 1.663 13.810 -7.257 1.00 84.81 217 ALA A CA 1
ATOM 1724 C C . ALA A 1 217 ? 0.597 14.449 -8.169 1.00 84.81 217 ALA A C 1
ATOM 1726 O O . ALA A 1 217 ? 0.546 14.137 -9.359 1.00 84.81 217 ALA A O 1
ATOM 1727 N N . TRP A 1 218 ? -0.279 15.297 -7.617 1.00 73.06 218 TRP A N 1
ATOM 1728 C CA . TRP A 1 218 ? -1.351 15.972 -8.361 1.00 73.06 218 TRP A CA 1
ATOM 1729 C C . TRP A 1 218 ? -0.902 17.287 -9.026 1.00 73.06 218 TRP A C 1
ATOM 1731 O O . TRP A 1 218 ? -1.611 17.808 -9.889 1.00 73.06 218 TRP A O 1
ATOM 1741 N N . HIS A 1 219 ? 0.258 17.818 -8.635 1.00 58.28 219 HIS A N 1
ATOM 1742 C CA . HIS A 1 219 ? 0.880 19.020 -9.199 1.00 58.28 219 HIS A CA 1
ATOM 1743 C C . HIS A 1 219 ? 1.994 18.657 -10.183 1.00 58.28 219 HIS A C 1
ATOM 1745 O O . HIS A 1 219 ? 2.088 19.356 -11.216 1.00 58.28 219 HIS A O 1
#

Mean predicted aligned error: 9.22 Å